Protein AF-A0A093NKN8-F1 (afdb_monomer)

Solvent-accessible surface area (backbone atoms only — not comparable to full-atom values): 14411 Å² total; per-residue (Å²): 131,85,68,87,82,54,56,75,69,56,45,50,52,53,50,53,52,50,50,51,64,68,41,67,66,51,56,58,54,50,50,51,55,50,50,52,50,52,51,50,52,52,52,50,50,52,51,53,53,52,39,43,71,78,39,47,68,59,41,55,51,49,53,53,50,49,68,58,47,52,62,51,56,54,36,62,77,69,66,38,59,72,58,50,54,54,50,49,51,53,50,52,52,51,48,52,50,49,53,58,63,70,45,80,82,72,57,59,62,44,28,38,51,46,42,52,52,55,51,50,51,50,52,51,53,50,51,52,48,51,54,51,50,50,50,52,50,49,57,69,74,44,52,63,60,59,51,69,71,52,75,84,64,81,82,76,84,76,71,80,75,75,96,78,78,89,85,81,82,89,71,90,78,90,79,91,75,80,87,82,78,97,70,93,53,93,54,36,13,77,57,67,76,43,74,62,83,80,94,63,93,50,51,51,71,60,42,54,54,10,40,30,64,73,63,76,40,55,45,41,95,83,80,61,45,77,52,60,62,70,82,77,45,79,69,97,114

Sequence (237 aa):
VDLSHLSPEERWRVEHARMHAKHRGHEAMHAEMVLILIATLVVAQLLLVQWKQRHPRSYNMVTLFQMWVVPLYFTIKLYWWRFLVIWVLFSAVTAFVTFRATRKPLVQTTPRLVYKWFLLIYKISYATGIVGYMAVMFTLFGLNLLFSRADAGVGRVPSPLSPLSLCSALAQFYSASGMPTKHLSDSVCAVCGLPLNVLLPRFHEFCIRGWCIVGKKQTCPYCKEKVDLKRMFSNPY

InterPro domains:
  IPR040176 RING finger protein RNF121/RNF175 [PTHR13407] (2-150)

pLDDT: mean 71.97, std 19.27, range [27.8, 97.44]

Foldseek 3Di:
DPLVPDDPVVSVVVVVVVVCVVCVVVVVVVVVVVVVVVVVVVVVVVVLVVCCVPPVPVSVVVVVVCVLVPVVVVCVVVVVVVVVVVSVVLVVVLVVLVVLLPDPPRDLCSLLSNLVSVVVVVVVVVVVVVVVVVVVVCVVVCVVVVVVVVVPDDDDDDDPDDPPPPPPDPDDDDDDDDDDDDDDDQQAAPSHRHGDDDDAGRHDLSSLNSVCVSVVACADPPPRDHHDSCVRDPDPD

Organism: Pygoscelis adeliae (NCBI:txid9238)

Secondary structure (DSSP, 8-state):
--GGGS-HHHHHHHHHHHHHHHHTTHHHHHHHHHHHHHHHHHHHHHHHHHHHHH-HHHHHHHHHHHHHHHHHHHHHHTT-HHHHHHHHHHHHHHHHHHHHHHSSSPPTTHHHHHHHHHHHHHHHHHHHHHHHHHHHHHHHTTHHHHHHTS-SS---------S--------S-------------TTB-TTT-PBP-SS-SS--HHHHHHHHHHHSS-B-TTT--B--HHHH-----

Radius of gyration: 30.95 Å; Cα contacts (8 Å, |Δi|>4): 95; chains: 1; bounding box: 66×41×92 Å

Structure (mmCIF, N/CA/C/O backbone):
data_AF-A0A093NKN8-F1
#
_entry.id   AF-A0A093NKN8-F1
#
loop_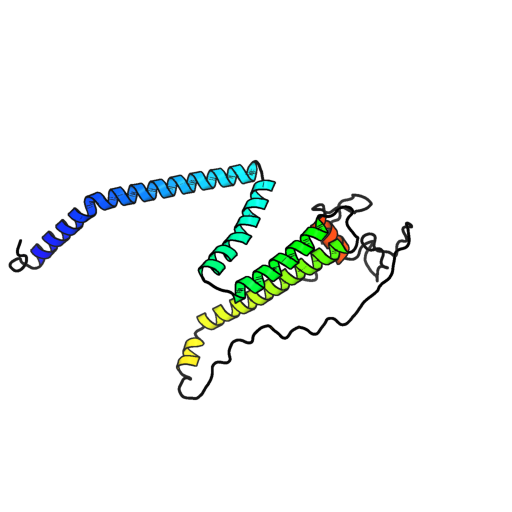
_atom_site.group_PDB
_atom_site.id
_atom_site.type_symbol
_atom_site.label_atom_id
_atom_site.label_alt_id
_atom_site.label_comp_id
_atom_site.label_asym_id
_atom_site.label_entity_id
_atom_site.label_seq_id
_atom_site.pdbx_PDB_ins_code
_atom_site.Cartn_x
_atom_site.Cartn_y
_atom_site.Cartn_z
_atom_site.occupancy
_atom_site.B_iso_or_equiv
_atom_site.auth_seq_id
_atom_site.auth_comp_id
_atom_site.auth_asym_id
_atom_site.auth_atom_id
_atom_site.pdbx_PDB_model_num
ATOM 1 N N . VAL A 1 1 ? 28.369 -2.244 -53.440 1.00 59.09 1 VAL A N 1
ATOM 2 C CA . VAL A 1 1 ? 29.572 -1.397 -53.585 1.00 59.09 1 VAL A CA 1
ATOM 3 C C . VAL A 1 1 ? 30.660 -2.055 -52.769 1.00 59.09 1 VAL A C 1
ATOM 5 O O . VAL A 1 1 ? 30.458 -2.215 -51.569 1.00 59.09 1 VAL A O 1
ATOM 8 N N . ASP A 1 2 ? 31.719 -2.522 -53.423 1.00 63.28 2 ASP A N 1
ATOM 9 C CA . ASP A 1 2 ? 32.864 -3.145 -52.759 1.00 63.28 2 ASP A CA 1
ATOM 10 C C . ASP A 1 2 ? 33.657 -2.064 -52.009 1.00 63.28 2 ASP A C 1
ATOM 12 O O . ASP A 1 2 ? 34.194 -1.141 -52.617 1.00 63.28 2 ASP A O 1
ATOM 16 N N . LEU A 1 3 ? 33.662 -2.121 -50.674 1.00 64.06 3 LEU A N 1
ATOM 17 C CA . LEU A 1 3 ? 34.276 -1.098 -49.809 1.00 64.06 3 LEU A CA 1
ATOM 18 C C . LEU A 1 3 ? 35.784 -1.332 -49.601 1.00 64.06 3 LEU A C 1
ATOM 20 O O . LEU A 1 3 ? 36.444 -0.543 -48.932 1.00 64.06 3 LEU A O 1
ATOM 24 N N . SER A 1 4 ? 36.334 -2.409 -50.162 1.00 69.50 4 SER A N 1
ATOM 25 C CA . SER A 1 4 ? 37.693 -2.920 -49.936 1.00 69.50 4 SER A CA 1
ATOM 26 C C . SER A 1 4 ? 38.814 -2.123 -50.617 1.00 69.50 4 SER A C 1
ATOM 28 O O . SER A 1 4 ? 39.966 -2.270 -50.211 1.00 69.50 4 SER A O 1
ATOM 30 N N . HIS A 1 5 ? 38.495 -1.241 -51.571 1.00 69.88 5 HIS A N 1
ATOM 31 C CA . HIS A 1 5 ? 39.461 -0.407 -52.307 1.00 69.88 5 HIS A CA 1
ATOM 32 C C . HIS A 1 5 ? 39.513 1.066 -51.863 1.00 69.88 5 HIS A C 1
ATOM 34 O O . HIS A 1 5 ? 40.364 1.814 -52.332 1.00 69.88 5 HIS A O 1
ATOM 40 N N . LEU A 1 6 ? 38.628 1.493 -50.957 1.00 73.38 6 LEU A N 1
ATOM 41 C CA . LEU A 1 6 ? 38.565 2.882 -50.483 1.00 73.38 6 LEU A CA 1
ATOM 42 C C . LEU A 1 6 ? 39.609 3.152 -49.395 1.00 73.38 6 LEU A C 1
ATOM 44 O O . LEU A 1 6 ? 39.905 2.253 -48.593 1.00 73.38 6 LEU A O 1
ATOM 48 N N . SER A 1 7 ? 40.112 4.388 -49.325 1.00 79.12 7 SER A N 1
ATOM 49 C CA . SER A 1 7 ? 40.959 4.829 -48.211 1.00 79.12 7 SER A CA 1
ATOM 50 C C . SER A 1 7 ? 40.181 4.760 -46.879 1.00 79.12 7 SER A C 1
ATOM 52 O O . SER A 1 7 ? 38.945 4.833 -46.881 1.00 79.12 7 SER A O 1
ATOM 54 N N . PRO A 1 8 ? 40.851 4.598 -45.721 1.00 80.00 8 PRO A N 1
ATOM 55 C CA . PRO A 1 8 ? 40.177 4.447 -44.425 1.00 80.00 8 PRO A CA 1
ATOM 56 C C . PRO A 1 8 ? 39.191 5.585 -44.107 1.00 80.00 8 PRO A C 1
ATOM 58 O O . PRO A 1 8 ? 38.107 5.347 -43.575 1.00 80.00 8 PRO A O 1
ATOM 61 N N . GLU A 1 9 ? 39.533 6.813 -44.498 1.00 79.50 9 GLU A N 1
ATOM 62 C CA . GLU A 1 9 ? 38.714 8.011 -44.285 1.00 79.50 9 GLU A CA 1
ATOM 63 C C . GLU A 1 9 ? 37.461 8.050 -45.171 1.00 79.50 9 GLU A C 1
ATOM 65 O O . GLU A 1 9 ? 36.408 8.546 -44.762 1.00 79.50 9 GLU A O 1
ATOM 70 N N . GLU A 1 10 ? 37.551 7.535 -46.397 1.00 80.00 10 GLU A N 1
ATOM 71 C CA . GLU A 1 10 ? 36.415 7.454 -47.317 1.00 80.00 10 GLU A CA 1
ATOM 72 C C . GLU A 1 10 ? 35.448 6.346 -46.909 1.00 80.00 10 GLU A C 1
ATOM 74 O O . GLU A 1 10 ? 34.235 6.560 -46.946 1.00 80.00 10 GLU A O 1
ATOM 79 N N . ARG A 1 11 ? 35.961 5.199 -46.438 1.00 79.94 11 ARG A N 1
ATOM 80 C CA . ARG A 1 11 ? 35.116 4.151 -45.840 1.00 79.94 11 ARG A CA 1
ATOM 81 C C . ARG A 1 11 ? 34.337 4.696 -44.656 1.00 79.94 11 ARG A C 1
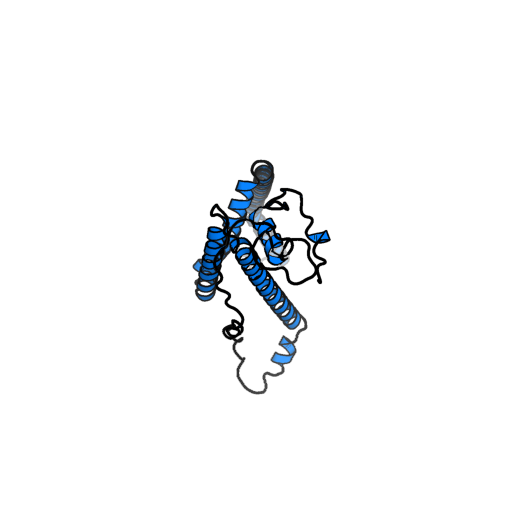ATOM 83 O O . ARG A 1 11 ? 33.120 4.549 -44.628 1.00 79.94 11 ARG A O 1
ATOM 90 N N . TRP A 1 12 ? 35.015 5.386 -43.736 1.00 79.44 12 TRP A N 1
ATOM 91 C CA . TRP A 1 12 ? 34.371 5.966 -42.560 1.00 79.44 12 TRP A CA 1
ATOM 92 C C . TRP A 1 12 ? 33.296 6.992 -42.940 1.00 79.44 12 TRP A C 1
ATOM 94 O O . TRP A 1 12 ? 32.193 6.951 -42.398 1.00 79.44 12 TRP A O 1
ATOM 104 N N . ARG A 1 13 ? 33.553 7.859 -43.930 1.00 84.69 13 ARG A N 1
ATOM 105 C CA . ARG A 1 13 ? 32.548 8.811 -44.439 1.00 84.69 13 ARG A CA 1
ATOM 106 C C . ARG A 1 13 ? 31.330 8.118 -45.046 1.00 84.69 13 ARG A C 1
ATOM 108 O O . ARG A 1 13 ? 30.202 8.508 -44.745 1.00 84.69 13 ARG A O 1
ATOM 115 N N . VAL A 1 14 ? 31.540 7.095 -45.873 1.00 84.56 14 VAL A N 1
ATOM 116 C CA . VAL A 1 14 ? 30.450 6.325 -46.493 1.00 84.56 14 VAL A CA 1
ATOM 117 C C . VAL A 1 14 ? 29.647 5.572 -45.432 1.00 84.56 14 VAL A C 1
ATOM 119 O O . VAL A 1 14 ? 28.418 5.547 -45.488 1.00 84.56 14 VAL A O 1
ATOM 122 N N . GLU A 1 15 ? 30.313 4.997 -44.437 1.00 82.50 15 GLU A N 1
ATOM 123 C CA . GLU A 1 15 ? 29.685 4.231 -43.362 1.00 82.50 15 GLU A CA 1
ATOM 124 C C . GLU A 1 15 ? 28.915 5.131 -42.385 1.00 82.50 15 GLU A C 1
ATOM 126 O O . GLU A 1 15 ? 27.768 4.832 -42.048 1.00 82.50 15 GLU A O 1
ATOM 131 N N . HIS A 1 16 ? 29.470 6.295 -42.038 1.00 82.12 16 HIS A N 1
ATOM 132 C CA . HIS A 1 16 ? 28.799 7.330 -41.252 1.00 82.12 16 HIS A CA 1
ATOM 133 C C . HIS A 1 16 ? 27.577 7.895 -41.994 1.00 82.12 16 HIS A C 1
ATOM 135 O O . HIS A 1 16 ? 26.490 7.983 -41.423 1.00 82.12 16 HIS A O 1
ATOM 141 N N . ALA A 1 17 ? 27.697 8.191 -43.293 1.00 82.81 17 ALA A N 1
ATOM 142 C CA . ALA A 1 17 ? 26.562 8.616 -44.115 1.00 82.81 17 ALA A CA 1
ATOM 143 C C . ALA A 1 17 ? 25.475 7.530 -44.210 1.00 82.81 17 ALA A C 1
ATOM 145 O O . ALA A 1 17 ? 24.281 7.838 -44.175 1.00 82.81 17 ALA A O 1
ATOM 146 N N . ARG A 1 18 ? 25.866 6.251 -44.279 1.00 81.31 18 ARG A N 1
ATOM 147 C CA . ARG A 1 18 ? 24.937 5.110 -44.310 1.00 81.31 18 ARG A CA 1
ATOM 148 C C . ARG A 1 18 ? 24.249 4.880 -42.960 1.00 81.31 18 ARG A C 1
ATOM 150 O O . ARG A 1 18 ? 23.070 4.530 -42.952 1.00 81.31 18 ARG A O 1
ATOM 157 N N . MET A 1 19 ? 24.944 5.109 -41.845 1.00 73.56 19 MET A N 1
ATOM 158 C CA . MET A 1 19 ? 24.365 5.154 -40.495 1.00 73.56 19 MET A CA 1
ATOM 159 C C . MET A 1 19 ? 23.318 6.269 -40.385 1.00 73.56 19 MET A C 1
ATOM 161 O O . MET A 1 19 ? 22.165 5.987 -40.064 1.00 73.56 19 MET A O 1
ATOM 165 N N . HIS A 1 20 ? 23.659 7.507 -40.758 1.00 76.81 20 HIS A N 1
ATOM 166 C CA . HIS A 1 20 ? 22.710 8.633 -40.744 1.00 76.81 20 HIS A CA 1
ATOM 167 C C . HIS A 1 20 ? 21.508 8.403 -41.664 1.00 76.81 20 HIS A C 1
ATOM 169 O O . HIS A 1 20 ? 20.372 8.695 -41.296 1.00 76.81 20 HIS A O 1
ATOM 175 N N . ALA A 1 21 ? 21.718 7.802 -42.837 1.00 76.50 21 ALA A N 1
ATOM 176 C CA . ALA A 1 21 ? 20.627 7.436 -43.738 1.00 76.50 21 ALA A CA 1
ATOM 177 C C . ALA A 1 21 ? 19.686 6.373 -43.141 1.00 76.50 21 ALA A C 1
ATOM 179 O O . ALA A 1 21 ? 18.479 6.465 -43.354 1.00 76.50 21 ALA A O 1
ATOM 180 N N . LYS A 1 22 ? 20.206 5.403 -42.370 1.00 73.00 22 LYS A N 1
ATOM 181 C CA . LYS A 1 22 ? 19.383 4.419 -41.642 1.00 73.00 22 LYS A CA 1
ATOM 182 C C . LYS A 1 22 ? 18.605 5.042 -40.477 1.00 73.00 22 LYS A C 1
ATOM 184 O O . LYS A 1 22 ? 17.499 4.592 -40.195 1.00 73.00 22 LYS A O 1
ATOM 189 N N . HIS A 1 23 ? 19.148 6.070 -39.823 1.00 67.19 23 HIS A N 1
ATOM 190 C CA . HIS A 1 23 ? 18.526 6.702 -38.653 1.00 67.19 23 HIS A CA 1
ATOM 191 C C . HIS A 1 23 ? 17.594 7.885 -38.974 1.00 67.19 23 HIS A C 1
ATOM 193 O O . HIS A 1 23 ? 16.748 8.210 -38.143 1.00 67.19 23 HIS A O 1
ATOM 199 N N . ARG A 1 24 ? 17.647 8.464 -40.187 1.00 69.12 24 ARG A N 1
ATOM 200 C CA . ARG A 1 24 ? 16.850 9.651 -40.578 1.00 69.12 24 ARG A CA 1
ATOM 201 C C . ARG A 1 24 ? 15.329 9.544 -40.371 1.00 69.12 24 ARG A C 1
ATOM 203 O O . ARG A 1 24 ? 14.697 10.562 -40.127 1.00 69.12 24 ARG A O 1
ATOM 210 N N . GLY A 1 25 ? 14.735 8.353 -40.473 1.00 67.38 25 GLY A N 1
ATOM 211 C CA . GLY A 1 25 ? 13.302 8.134 -40.192 1.00 67.38 25 GLY A CA 1
ATOM 212 C C . GLY A 1 25 ? 13.012 7.569 -38.797 1.00 67.38 25 GLY A C 1
ATOM 213 O O . GLY A 1 25 ? 11.888 7.650 -38.309 1.00 67.38 25 GLY A O 1
ATOM 214 N N . HIS A 1 26 ? 14.026 7.006 -38.140 1.00 72.94 26 HIS A N 1
ATOM 215 C CA . HIS A 1 26 ? 13.894 6.354 -36.839 1.00 72.94 26 HIS A CA 1
ATOM 216 C C . HIS A 1 26 ? 13.823 7.378 -35.696 1.00 72.94 26 HIS A C 1
ATOM 218 O O . HIS A 1 26 ? 13.085 7.175 -34.736 1.00 72.94 26 HIS A O 1
ATOM 224 N N . GLU A 1 27 ? 14.531 8.508 -35.821 1.00 72.19 27 GLU A N 1
ATOM 225 C CA . GLU A 1 27 ? 14.485 9.600 -34.837 1.00 72.19 27 GLU A CA 1
ATOM 226 C C . GLU A 1 27 ? 13.110 10.276 -34.769 1.00 72.19 27 GLU A C 1
ATOM 228 O O . GLU A 1 27 ? 12.618 10.542 -33.675 1.00 72.19 27 GLU A O 1
ATOM 233 N N . ALA A 1 28 ? 12.450 10.475 -35.916 1.00 78.19 28 ALA A N 1
ATO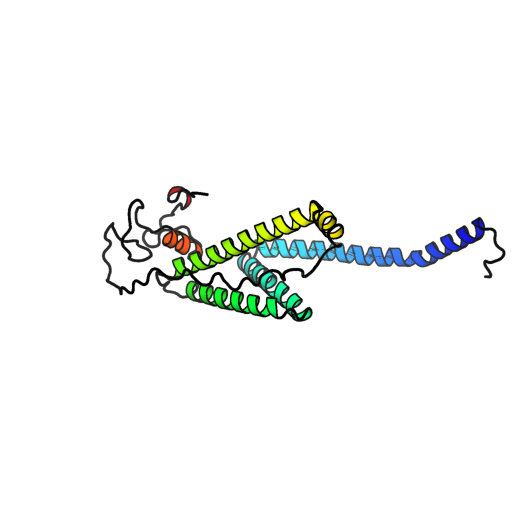M 234 C CA . ALA A 1 28 ? 11.085 10.999 -35.962 1.00 78.19 28 ALA A CA 1
ATOM 235 C C . ALA A 1 28 ? 10.093 10.045 -35.271 1.00 78.19 28 ALA A C 1
ATOM 237 O O . ALA A 1 28 ? 9.291 10.475 -34.446 1.00 78.19 28 ALA A O 1
ATOM 238 N N . MET A 1 29 ? 10.219 8.735 -35.514 1.00 79.31 29 MET A N 1
ATOM 239 C CA . MET A 1 29 ? 9.374 7.718 -34.878 1.00 79.31 29 MET A CA 1
ATOM 240 C C . MET A 1 29 ? 9.609 7.634 -33.358 1.00 79.31 29 MET A C 1
ATOM 242 O O . MET A 1 29 ? 8.663 7.493 -32.584 1.00 79.31 29 MET A O 1
ATOM 246 N N . HIS A 1 30 ? 10.858 7.763 -32.902 1.00 82.19 30 HIS A N 1
ATOM 247 C CA . HIS A 1 30 ? 11.164 7.848 -31.472 1.00 82.19 30 HIS A CA 1
ATOM 248 C C . HIS A 1 30 ? 10.619 9.123 -30.828 1.00 82.19 30 HIS A C 1
ATOM 250 O O . HIS A 1 30 ? 10.075 9.053 -29.725 1.00 82.19 30 HIS A O 1
ATOM 256 N N . ALA A 1 31 ? 10.732 10.268 -31.502 1.00 87.12 31 ALA A N 1
ATOM 257 C CA . ALA A 1 31 ? 10.201 11.532 -31.007 1.00 87.12 31 ALA A CA 1
ATOM 258 C C . ALA A 1 31 ? 8.676 11.468 -30.828 1.00 87.12 31 ALA A C 1
ATOM 260 O O . ALA A 1 31 ? 8.167 11.890 -29.790 1.00 87.12 31 ALA A O 1
ATOM 261 N N . GLU A 1 32 ? 7.952 10.867 -31.774 1.00 88.44 32 GLU A N 1
ATOM 262 C CA . GLU A 1 32 ? 6.503 10.662 -31.669 1.00 88.44 32 GLU A CA 1
ATOM 263 C C . GLU A 1 32 ? 6.123 9.760 -30.485 1.00 88.44 32 GLU A C 1
ATOM 265 O O . GLU A 1 32 ? 5.257 10.128 -29.686 1.00 88.44 32 GLU A O 1
ATOM 270 N N . MET A 1 33 ? 6.802 8.619 -30.303 1.00 88.50 33 MET A N 1
ATOM 271 C CA . MET A 1 33 ? 6.556 7.736 -29.151 1.00 88.50 33 MET A CA 1
ATOM 272 C C . MET A 1 33 ? 6.804 8.448 -27.817 1.00 88.50 33 MET A C 1
ATOM 274 O O . MET A 1 33 ? 6.016 8.302 -26.879 1.00 88.50 33 MET A O 1
ATOM 278 N N . VAL A 1 34 ? 7.880 9.234 -27.726 1.00 91.75 34 VAL A N 1
ATOM 279 C CA . VAL A 1 34 ? 8.224 9.991 -26.514 1.00 91.75 34 VAL A CA 1
ATOM 280 C C . VAL A 1 34 ? 7.203 11.094 -26.248 1.00 91.75 34 VAL A C 1
ATOM 282 O O . VAL A 1 34 ? 6.780 11.258 -25.105 1.00 91.75 34 VAL A O 1
ATOM 285 N N . LEU A 1 35 ? 6.749 11.818 -27.273 1.00 93.00 35 LEU A N 1
ATOM 286 C CA . LEU A 1 35 ? 5.723 12.852 -27.122 1.00 93.00 35 LEU A CA 1
ATOM 287 C C . LEU A 1 35 ? 4.392 12.266 -26.643 1.00 93.00 35 LEU A C 1
ATOM 289 O O . LEU A 1 35 ? 3.782 12.816 -25.725 1.00 93.00 35 LEU A O 1
ATOM 293 N N . ILE A 1 36 ? 3.972 11.125 -27.196 1.00 94.88 36 ILE A N 1
ATOM 294 C CA . ILE A 1 36 ? 2.767 10.416 -26.743 1.00 94.88 36 ILE A CA 1
ATOM 295 C C . ILE A 1 3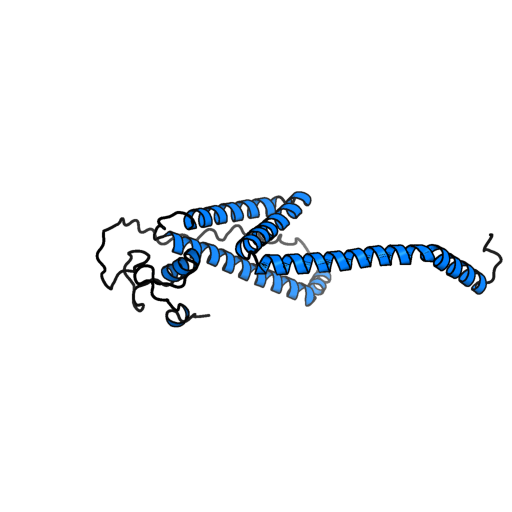6 ? 2.944 9.936 -25.297 1.00 94.88 36 ILE A C 1
ATOM 297 O O . ILE A 1 36 ? 2.036 10.094 -24.478 1.00 94.88 36 ILE A O 1
ATOM 301 N N . LEU A 1 37 ? 4.113 9.399 -24.942 1.00 94.38 37 LEU A N 1
ATOM 302 C CA . LEU A 1 37 ? 4.408 8.992 -23.569 1.00 94.38 37 LEU A CA 1
ATOM 303 C C . LEU A 1 37 ? 4.330 10.184 -22.603 1.00 94.38 37 LEU A C 1
ATOM 305 O O . LEU A 1 37 ? 3.663 10.098 -21.576 1.00 94.38 37 LEU A O 1
ATOM 309 N N . ILE A 1 38 ? 4.950 11.318 -22.933 1.00 96.19 38 ILE A N 1
ATOM 310 C CA . ILE A 1 38 ? 4.911 12.522 -22.092 1.00 96.19 38 ILE A CA 1
ATOM 311 C C . ILE A 1 38 ? 3.473 13.026 -21.955 1.00 96.19 38 ILE A C 1
ATOM 313 O O . ILE A 1 38 ? 3.011 13.266 -20.839 1.00 96.19 38 ILE A O 1
ATOM 317 N N . ALA A 1 39 ? 2.741 13.141 -23.065 1.00 96.75 39 ALA A N 1
ATOM 318 C CA . ALA A 1 39 ? 1.356 13.596 -23.054 1.00 96.75 39 ALA A CA 1
ATOM 319 C C . ALA A 1 39 ? 0.464 12.676 -22.203 1.00 96.75 39 ALA A C 1
ATOM 321 O O . ALA A 1 39 ? -0.298 13.157 -21.364 1.00 96.75 39 ALA A O 1
ATOM 322 N N . THR A 1 40 ? 0.591 11.354 -22.357 1.00 96.56 40 THR A N 1
ATOM 323 C CA . THR A 1 40 ? -0.186 10.379 -21.572 1.00 96.56 40 THR A CA 1
ATOM 324 C C . THR A 1 40 ? 0.173 10.416 -20.087 1.00 96.56 40 THR A C 1
ATOM 326 O O . THR A 1 40 ? -0.736 10.378 -19.258 1.00 96.56 40 THR A O 1
ATOM 329 N N . LEU A 1 41 ? 1.452 10.570 -19.727 1.00 96.12 41 LEU A N 1
ATOM 330 C CA . LEU A 1 41 ? 1.884 10.736 -18.335 1.00 96.12 41 LEU A CA 1
ATOM 331 C C . LEU A 1 41 ? 1.327 12.022 -17.709 1.00 96.12 41 LEU A C 1
ATOM 333 O O . LEU A 1 41 ? 0.828 11.984 -16.583 1.00 96.12 41 LEU A O 1
ATOM 337 N N . VAL A 1 42 ? 1.354 13.143 -18.436 1.00 97.38 42 VAL A N 1
ATOM 338 C CA . VAL A 1 42 ? 0.786 14.419 -17.969 1.00 97.38 42 VAL A CA 1
ATOM 339 C C . VAL A 1 42 ? -0.722 14.291 -17.759 1.00 97.38 42 VAL A C 1
ATOM 341 O O . VAL A 1 42 ? -1.223 14.637 -16.687 1.00 97.38 42 VAL A O 1
ATOM 344 N N . VAL A 1 43 ? -1.449 13.745 -18.736 1.00 97.44 43 VAL A N 1
ATOM 345 C CA . VAL A 1 43 ? -2.901 13.540 -18.630 1.00 97.44 43 VAL A CA 1
ATOM 346 C C . VAL A 1 43 ? -3.235 12.605 -17.468 1.00 97.44 43 VAL A C 1
ATOM 348 O O . VAL A 1 43 ? -4.097 12.933 -16.652 1.00 97.44 43 VAL A O 1
ATOM 351 N N . ALA A 1 44 ? -2.528 11.481 -17.333 1.00 95.44 44 ALA A N 1
ATOM 352 C CA . ALA A 1 44 ? -2.719 10.550 -16.225 1.00 95.44 44 ALA A CA 1
ATOM 353 C C . ALA A 1 44 ? -2.498 11.235 -14.868 1.00 95.44 44 ALA A C 1
ATOM 355 O O . ALA A 1 44 ? -3.309 11.070 -13.955 1.00 95.44 44 ALA A O 1
ATOM 356 N N . GLN A 1 45 ? -1.454 12.058 -14.742 1.00 95.12 45 GLN A N 1
ATOM 357 C CA . GLN A 1 45 ? -1.163 12.782 -13.508 1.00 95.12 45 GLN A CA 1
ATOM 358 C C . GLN A 1 45 ? -2.259 13.800 -13.166 1.00 95.12 45 GLN A C 1
ATOM 360 O O . GLN A 1 45 ? -2.696 13.868 -12.013 1.00 95.12 45 GLN A O 1
ATOM 365 N N . LEU A 1 46 ? -2.752 14.553 -14.155 1.00 96.56 46 LEU A N 1
ATOM 366 C CA . LEU A 1 46 ? -3.866 15.486 -13.965 1.00 96.56 46 LEU A CA 1
ATOM 367 C C . LEU A 1 46 ? -5.134 14.752 -13.516 1.00 96.56 46 LEU A C 1
ATOM 369 O O . LEU A 1 46 ? -5.772 15.173 -12.550 1.00 96.56 46 LEU A O 1
ATOM 373 N N . LEU A 1 47 ? -5.465 13.626 -14.155 1.00 95.62 47 LEU A N 1
ATOM 374 C CA . LEU A 1 47 ? -6.609 12.794 -13.779 1.00 95.62 47 LEU A CA 1
ATOM 375 C C . LEU A 1 47 ? -6.477 12.253 -12.351 1.00 95.62 47 LEU A C 1
ATOM 377 O O . LEU A 1 47 ? -7.438 12.330 -11.586 1.00 95.62 47 LEU A O 1
ATOM 381 N N . LEU A 1 48 ? -5.299 11.760 -11.956 1.00 93.50 48 LEU A N 1
ATOM 382 C CA . LEU A 1 48 ? -5.051 11.265 -10.597 1.00 93.50 48 LEU A CA 1
ATOM 383 C C . LEU A 1 48 ? -5.213 12.368 -9.545 1.00 93.50 48 LEU A C 1
ATOM 385 O O . LEU A 1 48 ? -5.840 12.144 -8.505 1.00 93.50 48 LEU A O 1
ATOM 389 N N . VAL A 1 49 ? -4.686 13.567 -9.808 1.00 95.69 49 VAL A N 1
ATOM 390 C CA . VAL A 1 49 ? -4.811 14.712 -8.893 1.00 95.69 49 VAL A CA 1
ATOM 391 C C . VAL A 1 49 ? -6.269 15.159 -8.781 1.00 95.69 49 VAL A C 1
ATOM 393 O O . VAL A 1 49 ? -6.774 15.309 -7.665 1.00 95.69 49 VAL A O 1
ATOM 396 N N . GLN A 1 50 ? -6.966 15.304 -9.910 1.00 95.44 50 GLN A N 1
ATOM 397 C CA . GLN A 1 50 ? -8.389 15.655 -9.939 1.00 95.44 50 GLN A CA 1
ATOM 398 C C . GLN A 1 50 ? -9.242 14.607 -9.217 1.00 95.44 50 GLN A C 1
ATOM 400 O O . GLN A 1 50 ? -10.120 14.943 -8.419 1.00 95.44 50 GLN A O 1
ATOM 405 N N . TRP A 1 51 ? -8.946 13.324 -9.420 1.00 95.94 51 TRP A N 1
ATOM 406 C CA . TRP A 1 51 ? -9.647 12.234 -8.755 1.00 95.94 51 TRP A CA 1
ATOM 407 C C . TRP A 1 51 ? -9.437 12.248 -7.238 1.00 95.94 51 TRP A C 1
ATOM 409 O O . TRP A 1 51 ? -10.406 12.127 -6.481 1.00 95.94 51 TRP A O 1
ATOM 419 N N . LYS A 1 52 ? -8.201 12.472 -6.776 1.00 93.00 52 LYS A N 1
ATOM 420 C CA . LYS A 1 52 ? -7.890 12.614 -5.347 1.00 93.00 52 LYS A CA 1
ATOM 421 C C . LYS A 1 52 ? -8.642 13.786 -4.712 1.00 93.00 52 LYS A C 1
ATOM 423 O O . LYS A 1 52 ? -9.128 13.642 -3.590 1.00 93.00 52 LYS A O 1
ATOM 428 N N . GLN A 1 53 ? -8.746 14.919 -5.410 1.00 93.12 53 GLN A N 1
ATOM 429 C CA . GLN A 1 53 ? -9.458 16.102 -4.917 1.00 93.12 53 GLN A CA 1
ATOM 430 C C . GLN A 1 53 ? -10.977 15.886 -4.876 1.00 93.12 53 GLN A C 1
ATOM 432 O O . GLN A 1 53 ? -11.610 16.183 -3.863 1.00 93.12 53 GLN A O 1
ATOM 437 N N . ARG A 1 54 ? -11.567 15.329 -5.941 1.00 93.88 54 ARG A N 1
ATOM 438 C CA . ARG A 1 54 ? -13.027 15.183 -6.066 1.00 93.88 54 ARG A CA 1
ATOM 439 C C . ARG A 1 54 ? -13.588 13.999 -5.278 1.00 93.88 54 ARG A C 1
ATOM 441 O O . ARG A 1 54 ? -14.651 14.107 -4.669 1.00 93.88 54 ARG A O 1
ATOM 448 N N . HIS A 1 55 ? -12.879 12.869 -5.262 1.00 93.44 55 HIS A N 1
ATOM 449 C CA . HIS A 1 55 ? -13.339 11.630 -4.630 1.00 93.44 55 HIS A CA 1
ATOM 450 C C . HIS A 1 55 ? -12.242 10.947 -3.789 1.00 93.44 55 HIS A C 1
ATOM 452 O O . HIS A 1 55 ? -11.859 9.801 -4.070 1.00 93.44 55 HIS A O 1
ATOM 458 N N . PRO A 1 56 ? -11.803 11.570 -2.675 1.00 89.62 56 PRO A N 1
ATOM 459 C CA . PRO A 1 56 ? -10.688 11.077 -1.861 1.00 89.62 56 PRO A CA 1
ATOM 460 C C . PRO A 1 56 ? -10.922 9.676 -1.283 1.00 89.62 56 PRO A C 1
ATOM 462 O O . PRO A 1 56 ? -9.981 8.905 -1.114 1.00 89.62 56 PRO A O 1
ATOM 465 N N . ARG A 1 57 ? -12.178 9.305 -0.992 1.00 86.75 57 ARG A N 1
ATOM 466 C CA . ARG A 1 57 ? -12.508 7.957 -0.496 1.00 86.75 57 ARG A CA 1
ATOM 467 C C . ARG A 1 57 ? -12.212 6.882 -1.539 1.00 86.75 57 ARG A C 1
ATOM 469 O O . ARG A 1 57 ? -11.542 5.910 -1.213 1.00 86.75 57 ARG A O 1
ATOM 476 N N . SER A 1 58 ? -12.691 7.072 -2.770 1.00 91.75 58 SER A N 1
ATOM 477 C CA . SER A 1 58 ? -12.470 6.115 -3.859 1.00 91.75 58 SER A CA 1
ATOM 478 C C . SER A 1 58 ? -10.997 6.040 -4.249 1.00 91.75 58 SER A C 1
ATOM 480 O O . SER A 1 58 ? -10.468 4.940 -4.360 1.00 91.75 58 SER A O 1
ATOM 482 N N . TYR A 1 59 ? -10.314 7.189 -4.320 1.00 91.81 59 TYR A N 1
ATOM 483 C CA . TYR A 1 59 ? -8.880 7.254 -4.583 1.00 91.81 59 TYR A CA 1
ATOM 484 C C . TYR A 1 59 ? -8.092 6.437 -3.551 1.00 91.81 59 TYR A C 1
ATOM 486 O O . TYR A 1 59 ? -7.321 5.553 -3.917 1.00 91.81 59 TYR A O 1
ATOM 494 N N . ASN A 1 60 ? -8.332 6.659 -2.252 1.00 87.94 60 ASN A N 1
ATOM 495 C CA . ASN A 1 60 ? -7.638 5.928 -1.188 1.00 87.94 60 ASN A CA 1
ATOM 496 C C . ASN A 1 60 ? -7.949 4.422 -1.201 1.00 87.94 60 ASN A C 1
ATOM 498 O O . ASN A 1 60 ? -7.066 3.622 -0.911 1.00 87.94 60 ASN A O 1
ATOM 502 N N . MET A 1 61 ? -9.179 4.013 -1.534 1.00 88.31 61 MET A N 1
ATOM 503 C CA . MET A 1 61 ? -9.515 2.588 -1.640 1.00 88.31 61 MET A CA 1
ATOM 504 C C . MET A 1 61 ? -8.830 1.915 -2.829 1.00 88.31 61 MET A C 1
ATOM 506 O O . MET A 1 61 ? -8.246 0.848 -2.653 1.00 88.31 61 MET A O 1
ATOM 510 N N . VAL A 1 62 ? -8.864 2.532 -4.014 1.00 93.00 62 VAL A N 1
ATOM 511 C CA . VAL A 1 62 ? -8.244 1.948 -5.212 1.00 93.00 62 VAL A CA 1
ATOM 512 C C . VAL A 1 62 ? -6.728 1.930 -5.085 1.00 93.00 62 VAL A C 1
ATOM 514 O O . VAL A 1 62 ? -6.120 0.912 -5.379 1.00 93.00 62 VAL A O 1
ATOM 517 N N . THR A 1 63 ? -6.108 3.004 -4.597 1.00 91.75 63 THR A N 1
ATOM 518 C CA . THR A 1 63 ? -4.650 3.028 -4.372 1.00 91.75 63 THR A CA 1
ATOM 519 C C . THR A 1 63 ? -4.204 1.978 -3.360 1.00 91.75 63 THR A C 1
ATOM 521 O O . THR A 1 63 ? -3.227 1.277 -3.610 1.00 91.75 63 THR A O 1
ATOM 524 N N . LEU A 1 64 ? -4.944 1.799 -2.261 1.00 89.19 64 LEU A N 1
ATOM 525 C CA . LEU A 1 64 ? -4.655 0.751 -1.281 1.00 89.19 64 LEU A CA 1
ATOM 526 C C . LEU A 1 64 ? -4.834 -0.652 -1.877 1.00 89.19 64 LEU A C 1
ATOM 528 O O . LEU A 1 64 ? -3.997 -1.524 -1.650 1.00 89.19 64 LEU A O 1
ATOM 532 N N . PHE A 1 65 ? -5.881 -0.864 -2.677 1.00 92.25 65 PHE A N 1
ATOM 533 C CA . PHE A 1 65 ? -6.096 -2.126 -3.385 1.00 92.25 65 PHE A CA 1
ATOM 534 C C . PHE A 1 65 ? -4.986 -2.402 -4.407 1.00 92.25 65 PHE A C 1
ATOM 536 O O . PHE A 1 65 ? -4.429 -3.495 -4.430 1.00 92.25 65 PHE A O 1
ATOM 543 N N . GLN A 1 66 ? -4.593 -1.396 -5.190 1.00 91.50 66 GLN A N 1
ATOM 544 C CA . GLN A 1 66 ? -3.510 -1.490 -6.166 1.00 91.50 66 GLN A CA 1
ATOM 545 C C . GLN A 1 66 ? -2.186 -1.861 -5.489 1.00 91.50 66 GLN A C 1
ATOM 547 O O . GLN A 1 66 ? -1.507 -2.784 -5.936 1.00 91.50 66 GLN A O 1
ATOM 552 N N . MET A 1 67 ? -1.840 -1.192 -4.383 1.00 91.00 67 MET A N 1
ATOM 553 C CA . MET A 1 67 ? -0.639 -1.509 -3.600 1.00 91.00 67 MET A CA 1
ATOM 554 C C . MET A 1 67 ? -0.651 -2.946 -3.056 1.00 91.00 67 MET A C 1
ATOM 556 O O . MET A 1 67 ? 0.413 -3.537 -2.897 1.00 91.00 67 MET A O 1
ATOM 560 N N . TRP A 1 68 ? -1.827 -3.524 -2.796 1.00 92.00 68 TRP A N 1
ATOM 561 C CA . TRP A 1 68 ? -1.973 -4.910 -2.344 1.00 92.00 68 TRP A CA 1
ATOM 562 C C . TRP A 1 68 ? -1.918 -5.935 -3.496 1.00 92.00 68 TRP A C 1
ATOM 564 O O . TRP A 1 68 ? -1.335 -7.006 -3.338 1.00 92.00 68 TRP A O 1
ATOM 574 N N . VAL A 1 69 ? -2.467 -5.620 -4.675 1.00 92.12 69 VAL A N 1
ATOM 575 C CA . VAL A 1 69 ? -2.492 -6.538 -5.834 1.00 92.12 69 VAL A CA 1
ATOM 576 C C . VAL A 1 69 ? -1.142 -6.626 -6.550 1.00 92.12 69 VAL A C 1
ATOM 578 O O . VAL A 1 69 ? -0.768 -7.700 -7.021 1.00 92.12 69 VAL A O 1
ATOM 581 N N . VAL A 1 70 ? -0.390 -5.526 -6.638 1.00 91.56 70 VAL A N 1
ATOM 582 C CA 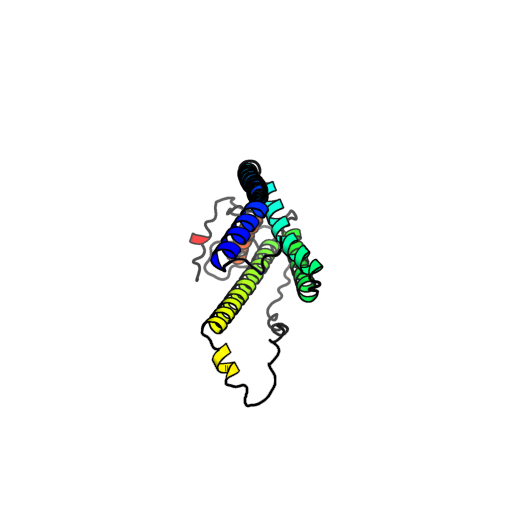. VAL A 1 70 ? 0.876 -5.490 -7.394 1.00 91.56 70 VAL A CA 1
ATOM 583 C C . VAL A 1 70 ? 1.893 -6.542 -6.907 1.00 91.56 70 VAL A C 1
ATOM 585 O O . VAL A 1 70 ? 2.372 -7.313 -7.743 1.00 91.56 70 VAL A O 1
ATOM 588 N N . PRO A 1 71 ? 2.193 -6.670 -5.596 1.00 87.75 71 PRO A N 1
ATOM 589 C CA . PRO A 1 71 ? 3.093 -7.714 -5.098 1.00 87.75 71 PRO A CA 1
ATOM 590 C C . PRO A 1 71 ? 2.601 -9.135 -5.409 1.00 87.75 71 PRO A C 1
ATOM 592 O O . PRO A 1 71 ? 3.401 -10.011 -5.742 1.00 87.75 71 PRO A O 1
ATOM 595 N N . LEU A 1 72 ? 1.286 -9.369 -5.358 1.00 89.94 72 LEU A N 1
ATOM 596 C CA . LEU A 1 72 ? 0.687 -10.661 -5.702 1.00 89.94 72 LEU A CA 1
ATOM 597 C C . LEU A 1 72 ? 0.896 -11.014 -7.172 1.00 89.94 72 LEU A C 1
ATOM 599 O O . LEU A 1 72 ? 1.320 -12.125 -7.482 1.00 89.94 72 LEU A O 1
ATOM 603 N N . TYR A 1 73 ? 0.647 -10.064 -8.073 1.00 92.06 73 TYR A N 1
ATOM 604 C CA . TYR A 1 73 ? 0.820 -10.282 -9.506 1.00 92.06 73 TYR A CA 1
ATOM 605 C C . TYR A 1 73 ? 2.255 -10.713 -9.842 1.00 92.06 73 TYR A C 1
ATOM 607 O O . TYR A 1 73 ? 2.458 -11.736 -10.500 1.00 92.06 73 TYR A O 1
ATOM 615 N N . PHE A 1 74 ? 3.253 -9.980 -9.336 1.00 90.00 74 PHE A N 1
ATOM 616 C CA . PHE A 1 74 ? 4.659 -10.307 -9.580 1.00 90.00 74 PHE A CA 1
ATOM 617 C C . PHE A 1 74 ? 5.069 -11.644 -8.959 1.00 90.00 74 PHE A C 1
ATOM 619 O O . PHE A 1 74 ? 5.755 -12.434 -9.601 1.00 90.00 74 PHE A O 1
ATOM 626 N N . THR A 1 75 ? 4.631 -11.937 -7.736 1.00 90.00 75 THR A N 1
ATOM 627 C CA . THR A 1 75 ? 5.037 -13.171 -7.038 1.00 90.00 75 THR A CA 1
ATOM 628 C C . THR A 1 75 ? 4.416 -14.431 -7.632 1.00 90.00 75 THR A C 1
ATOM 630 O O . THR A 1 75 ? 5.084 -15.464 -7.668 1.00 90.00 75 THR A O 1
ATOM 633 N N . ILE A 1 76 ? 3.198 -14.341 -8.178 1.00 91.00 76 ILE A N 1
ATOM 634 C CA . ILE A 1 76 ? 2.578 -15.418 -8.965 1.00 91.00 76 ILE A CA 1
ATOM 635 C C . ILE A 1 76 ? 3.345 -15.626 -10.275 1.00 91.00 76 ILE A C 1
ATOM 637 O O . ILE A 1 76 ? 3.693 -16.758 -10.601 1.00 91.00 76 ILE A O 1
ATOM 641 N N . LYS A 1 77 ? 3.658 -14.547 -11.009 1.00 90.81 77 LYS A N 1
ATOM 642 C CA . LYS A 1 77 ? 4.409 -14.633 -12.276 1.00 90.81 77 LYS A CA 1
ATOM 643 C C . LYS A 1 77 ? 5.818 -15.206 -12.100 1.00 90.81 77 LYS A C 1
ATOM 645 O O . LYS A 1 77 ? 6.289 -15.913 -12.983 1.00 90.81 77 LYS A O 1
ATOM 650 N N . LEU A 1 78 ? 6.467 -14.919 -10.973 1.00 91.25 78 LEU A N 1
ATOM 651 C CA . LEU A 1 78 ? 7.806 -15.411 -10.633 1.00 91.25 78 LEU A CA 1
ATOM 652 C C . LEU A 1 78 ? 7.793 -16.769 -9.899 1.00 91.25 78 LEU A C 1
ATOM 654 O O . LEU A 1 78 ? 8.857 -17.262 -9.533 1.00 91.25 78 LEU A O 1
ATOM 658 N N . TYR A 1 79 ? 6.620 -17.379 -9.672 1.00 88.75 79 TYR A N 1
ATOM 659 C CA . TYR A 1 79 ? 6.441 -18.642 -8.932 1.00 88.75 79 TYR A CA 1
ATOM 660 C C . TYR A 1 79 ? 7.073 -18.653 -7.526 1.00 88.75 79 TYR A C 1
ATOM 662 O O . TYR A 1 79 ? 7.574 -19.671 -7.039 1.00 88.75 79 TYR A O 1
ATOM 670 N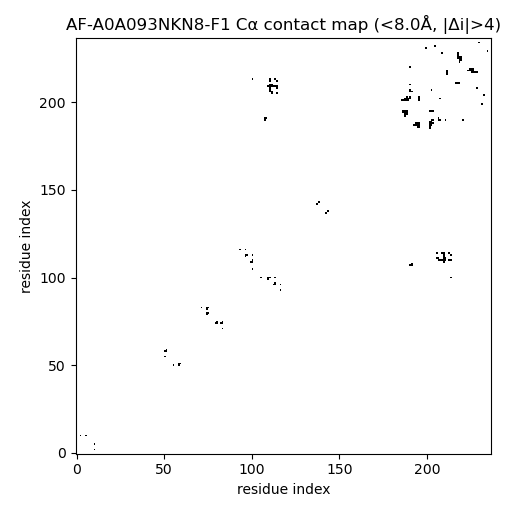 N . TRP A 1 80 ? 7.042 -17.519 -6.826 1.00 90.38 80 TRP A N 1
ATOM 671 C CA . TRP A 1 80 ? 7.612 -17.381 -5.482 1.00 90.38 80 TRP A CA 1
ATOM 672 C C . TRP A 1 80 ? 6.638 -17.851 -4.394 1.00 90.38 80 TRP A C 1
ATOM 674 O O . TRP A 1 80 ? 6.101 -17.064 -3.610 1.00 90.38 80 TRP A O 1
ATOM 684 N N . TRP A 1 81 ? 6.449 -19.169 -4.310 1.00 87.69 81 TRP A N 1
ATOM 685 C CA . TRP A 1 81 ? 5.486 -19.815 -3.407 1.00 87.69 81 TRP A CA 1
ATOM 686 C C . TRP A 1 81 ? 5.664 -19.456 -1.925 1.00 87.69 81 TRP A C 1
ATOM 688 O O . TRP A 1 81 ? 4.678 -19.270 -1.216 1.00 87.69 81 TRP A O 1
ATOM 698 N N . ARG A 1 82 ? 6.907 -19.296 -1.446 1.00 86.31 82 ARG A N 1
ATOM 699 C CA . ARG A 1 82 ? 7.187 -18.927 -0.043 1.00 86.31 82 ARG A CA 1
ATOM 700 C C . ARG A 1 82 ? 6.600 -17.561 0.321 1.00 86.31 82 ARG A C 1
ATOM 702 O O . ARG A 1 82 ? 5.970 -17.420 1.365 1.00 86.31 82 ARG A O 1
ATOM 709 N N . PHE A 1 83 ? 6.786 -16.571 -0.553 1.00 87.75 83 PHE A N 1
ATOM 710 C CA . PHE A 1 83 ? 6.224 -15.237 -0.356 1.00 87.75 83 PHE A CA 1
ATOM 711 C C . PHE A 1 83 ? 4.698 -15.276 -0.431 1.00 87.75 83 PHE A C 1
ATOM 713 O O . PHE A 1 83 ? 4.030 -14.670 0.401 1.00 87.75 83 PHE A O 1
ATOM 720 N N . LEU A 1 84 ? 4.148 -16.036 -1.383 1.00 90.25 84 LEU A N 1
ATOM 721 C CA . LEU A 1 84 ? 2.706 -16.166 -1.571 1.00 90.25 84 LEU A CA 1
ATOM 722 C C . LEU A 1 84 ? 2.015 -16.720 -0.316 1.00 90.25 84 LEU A C 1
ATOM 724 O O . LEU A 1 84 ? 1.017 -16.153 0.124 1.00 90.25 84 LEU A O 1
ATOM 728 N N . VAL A 1 85 ? 2.573 -17.759 0.315 1.00 90.88 85 VAL A N 1
ATOM 729 C CA . VAL A 1 85 ? 2.029 -18.321 1.566 1.00 90.88 85 VAL A CA 1
ATOM 730 C C . VAL A 1 85 ? 2.013 -17.277 2.686 1.00 90.88 85 VAL A C 1
ATOM 732 O O . VAL A 1 85 ? 0.977 -17.067 3.319 1.00 90.88 85 VAL A O 1
ATOM 735 N N . ILE A 1 86 ? 3.132 -16.579 2.908 1.00 90.44 86 ILE A N 1
ATOM 736 C CA . ILE A 1 86 ? 3.228 -15.530 3.939 1.00 90.44 86 ILE A CA 1
ATOM 737 C C . ILE A 1 86 ? 2.236 -14.399 3.647 1.00 90.44 86 ILE A C 1
ATOM 739 O O . ILE A 1 86 ? 1.543 -13.929 4.551 1.00 90.44 86 ILE A O 1
ATOM 743 N N . TRP A 1 87 ? 2.126 -13.986 2.385 1.00 91.44 87 TRP A N 1
ATOM 744 C CA . TRP A 1 87 ? 1.227 -12.921 1.958 1.00 91.44 87 TRP A CA 1
ATOM 745 C C . TRP A 1 87 ? -0.247 -13.273 2.170 1.00 91.44 87 TRP A C 1
ATOM 747 O O . TRP A 1 87 ? -1.019 -12.436 2.647 1.00 91.44 87 TRP A O 1
ATOM 757 N N . VAL A 1 88 ? -0.645 -14.506 1.846 1.00 91.94 88 VAL A N 1
ATOM 758 C CA . VAL A 1 88 ? -2.012 -14.998 2.067 1.00 91.94 88 VAL A CA 1
ATOM 759 C C . VAL A 1 88 ? -2.332 -15.025 3.559 1.00 91.94 88 VAL A C 1
ATOM 761 O O . VAL A 1 88 ? -3.378 -14.510 3.953 1.00 91.94 88 VAL A O 1
ATOM 764 N N . LEU A 1 89 ? -1.426 -15.532 4.401 1.00 92.56 89 LEU A N 1
ATOM 765 C CA . LEU A 1 89 ? -1.609 -15.529 5.857 1.00 92.56 89 LEU A CA 1
ATOM 766 C C . LEU A 1 89 ? -1.732 -14.103 6.411 1.00 92.56 89 LEU A C 1
ATOM 768 O O . LEU A 1 89 ? -2.677 -13.800 7.142 1.00 92.56 89 LEU A O 1
ATOM 772 N N . PHE A 1 90 ? -0.826 -13.206 6.021 1.00 91.44 90 PHE A N 1
ATOM 773 C CA . PHE A 1 90 ? -0.869 -11.796 6.411 1.00 91.44 90 PHE A CA 1
ATOM 774 C C . PHE A 1 90 ? -2.185 -11.122 5.995 1.00 91.44 90 PHE A C 1
ATOM 776 O O . PHE A 1 90 ? -2.807 -10.410 6.792 1.00 91.44 90 PHE A O 1
ATOM 783 N N . SER A 1 91 ? -2.631 -11.374 4.762 1.00 93.12 91 SER A N 1
ATOM 784 C CA . SER A 1 91 ? -3.871 -10.818 4.217 1.00 93.12 91 SER A CA 1
ATOM 785 C C . SER A 1 91 ? -5.099 -11.381 4.929 1.00 93.12 91 SER A C 1
ATOM 787 O O . SER A 1 91 ? -6.000 -10.617 5.266 1.00 93.12 91 SER A O 1
ATOM 789 N N . ALA A 1 92 ? -5.121 -12.681 5.237 1.00 93.81 92 ALA A N 1
ATOM 790 C CA . ALA A 1 92 ? -6.211 -13.327 5.963 1.00 93.81 92 ALA A CA 1
ATOM 791 C C . ALA A 1 92 ? -6.352 -12.783 7.394 1.00 93.81 92 ALA A C 1
ATOM 793 O O . ALA A 1 92 ? -7.453 -12.409 7.807 1.00 93.81 92 ALA A O 1
ATOM 794 N N . VAL A 1 93 ? -5.245 -12.657 8.137 1.00 92.31 93 VAL A N 1
ATOM 795 C CA . VAL A 1 93 ? -5.273 -12.099 9.501 1.00 92.31 93 VAL A CA 1
ATOM 796 C C . VAL A 1 93 ? -5.676 -10.621 9.478 1.00 92.31 93 VAL A C 1
ATOM 798 O O . VAL A 1 93 ? -6.533 -10.197 10.256 1.00 92.31 93 VAL A O 1
ATOM 801 N N . THR A 1 94 ? -5.134 -9.833 8.546 1.00 90.81 94 THR A N 1
ATOM 802 C CA . THR A 1 94 ? -5.494 -8.412 8.402 1.00 90.81 94 THR A CA 1
ATOM 803 C C . THR A 1 94 ? -6.959 -8.229 7.996 1.00 90.81 94 THR A C 1
ATOM 805 O O . THR A 1 94 ? -7.632 -7.330 8.515 1.00 90.81 94 THR A O 1
ATOM 808 N N . ALA A 1 95 ? -7.488 -9.099 7.132 1.00 90.81 95 ALA A N 1
ATOM 809 C CA . ALA A 1 95 ? -8.900 -9.116 6.766 1.00 90.81 95 ALA A CA 1
ATOM 810 C C . ALA A 1 95 ? -9.783 -9.475 7.967 1.00 90.81 95 ALA A C 1
ATOM 812 O O . ALA A 1 95 ? -10.778 -8.794 8.202 1.00 90.81 95 ALA A O 1
ATOM 813 N N . PHE A 1 96 ? -9.398 -10.461 8.782 1.00 91.06 96 PHE A N 1
ATOM 814 C CA . PHE A 1 96 ? -10.120 -10.823 10.006 1.00 91.06 96 PHE A CA 1
ATOM 815 C C . PHE A 1 96 ? -10.172 -9.667 11.020 1.00 91.06 96 PHE A C 1
ATOM 817 O O . PHE A 1 96 ? -11.242 -9.336 11.543 1.00 91.06 96 PHE A O 1
ATOM 824 N N . VAL A 1 97 ? -9.038 -9.005 11.271 1.00 88.75 97 VAL A N 1
ATOM 825 C CA . VAL A 1 97 ? -8.962 -7.846 12.178 1.00 88.75 97 VAL A CA 1
ATOM 826 C C . VAL A 1 97 ? -9.807 -6.681 11.649 1.00 88.75 97 VAL A C 1
ATOM 828 O O . VAL A 1 97 ? -10.579 -6.085 12.406 1.00 88.75 97 VAL A O 1
ATOM 831 N N . THR A 1 98 ? -9.726 -6.395 10.347 1.00 86.25 98 THR A N 1
ATOM 832 C CA . THR A 1 98 ? -10.542 -5.361 9.690 1.00 86.25 98 THR A CA 1
ATOM 833 C C . THR A 1 98 ? -12.030 -5.703 9.746 1.00 86.25 98 THR A C 1
ATOM 835 O O . THR A 1 98 ? -12.848 -4.850 10.090 1.00 86.25 98 THR A O 1
ATOM 838 N N . PHE A 1 99 ? -12.396 -6.960 9.495 1.00 86.62 99 PHE A N 1
ATOM 839 C CA . PHE A 1 99 ? -13.775 -7.432 9.575 1.00 86.62 99 PHE A CA 1
ATOM 840 C C . PHE A 1 99 ? -14.351 -7.189 10.971 1.00 86.62 99 PHE A C 1
ATOM 842 O O . PHE A 1 99 ? -15.399 -6.554 11.099 1.00 86.62 99 PHE A O 1
ATOM 849 N N . ARG A 1 100 ? -13.624 -7.572 12.031 1.00 81.38 100 ARG A N 1
ATOM 850 C CA . ARG A 1 100 ? -14.021 -7.292 13.422 1.00 81.38 100 ARG A CA 1
ATOM 851 C C . ARG A 1 100 ? -14.181 -5.790 13.688 1.00 81.38 100 ARG A C 1
ATOM 853 O O . ARG A 1 100 ? -15.124 -5.412 14.375 1.00 81.38 100 ARG A O 1
ATOM 860 N N . ALA A 1 101 ? -13.324 -4.943 13.112 1.00 80.31 101 ALA A N 1
ATOM 861 C CA . ALA A 1 101 ? -13.390 -3.485 13.253 1.00 80.31 101 ALA A CA 1
ATOM 862 C C . ALA A 1 101 ? -14.570 -2.825 12.510 1.00 80.31 101 ALA A C 1
ATOM 864 O O . ALA A 1 101 ? -14.994 -1.736 12.889 1.00 80.31 101 ALA A O 1
ATOM 865 N N . THR A 1 102 ? -15.110 -3.458 11.464 1.00 80.75 102 THR A N 1
ATOM 866 C CA . THR A 1 102 ? -16.235 -2.908 10.676 1.00 80.75 102 THR A CA 1
ATOM 867 C C . THR A 1 102 ? -17.621 -3.236 11.241 1.00 80.75 102 THR A C 1
ATOM 869 O O . THR A 1 102 ? -18.600 -2.580 10.877 1.00 80.75 102 THR A O 1
ATOM 872 N N . ARG A 1 103 ? -17.734 -4.218 12.150 1.00 76.62 103 ARG A N 1
ATOM 873 C CA . ARG A 1 103 ? -19.015 -4.614 12.761 1.00 76.62 103 ARG A CA 1
ATOM 874 C C . ARG A 1 103 ? -19.493 -3.567 13.773 1.00 76.62 103 ARG A C 1
ATOM 876 O O . ARG A 1 103 ? -18.722 -3.067 14.589 1.00 76.62 103 ARG A O 1
ATOM 883 N N . LYS A 1 104 ? -20.795 -3.273 13.742 1.00 68.81 104 LYS A N 1
ATOM 884 C CA . LYS A 1 104 ? -21.494 -2.433 14.727 1.00 68.81 104 LYS A CA 1
ATOM 885 C C . LYS A 1 104 ? -22.527 -3.290 15.479 1.00 68.81 104 LYS A C 1
ATOM 887 O O . LYS A 1 104 ? -23.198 -4.074 14.810 1.00 68.81 104 LYS A O 1
ATOM 892 N N . PRO A 1 105 ? -22.693 -3.142 16.808 1.00 69.06 105 PRO A N 1
ATOM 893 C CA . PRO A 1 105 ? -21.908 -2.306 17.725 1.00 69.06 105 PRO A CA 1
ATOM 894 C C . PRO A 1 105 ? -20.474 -2.833 17.926 1.00 69.06 105 PRO A C 1
ATOM 896 O O . PRO A 1 105 ? -20.222 -4.033 17.854 1.00 69.06 105 PRO A O 1
ATOM 899 N N . LEU A 1 106 ? -19.523 -1.924 18.162 1.00 67.12 106 LEU A N 1
ATOM 900 C CA . LEU A 1 106 ? -18.115 -2.272 18.378 1.00 67.12 106 LEU A CA 1
ATOM 901 C C . LEU A 1 106 ? -17.943 -2.941 19.745 1.00 67.12 106 LEU A C 1
ATOM 903 O O . LEU A 1 106 ? -18.177 -2.318 20.780 1.00 67.12 106 LEU A O 1
ATOM 907 N N . VAL A 1 107 ? -17.480 -4.190 19.758 1.00 70.12 107 VAL A N 1
ATOM 908 C CA . VAL A 1 107 ? -17.121 -4.877 21.006 1.00 70.12 107 VAL A CA 1
ATOM 909 C C . VAL A 1 107 ? -15.891 -4.193 21.610 1.00 70.12 107 VAL A C 1
ATOM 911 O O . VAL A 1 107 ? -14.916 -3.944 20.900 1.00 70.12 107 VAL A O 1
ATOM 914 N N . GLN A 1 108 ? -15.910 -3.938 22.918 1.00 61.91 108 GLN A N 1
ATOM 915 C CA . GLN A 1 108 ? -14.888 -3.209 23.687 1.00 61.91 108 GLN A CA 1
ATOM 916 C C . GLN A 1 108 ? -13.439 -3.729 23.539 1.00 61.91 108 GLN A C 1
ATOM 918 O O . GLN A 1 108 ? -12.473 -2.991 23.737 1.00 61.91 108 GLN A O 1
ATOM 923 N N . THR A 1 109 ? -13.245 -4.996 23.164 1.00 72.62 109 THR A N 1
ATOM 924 C CA . THR A 1 109 ? -11.919 -5.602 22.933 1.00 72.62 109 THR A CA 1
ATOM 925 C C . THR A 1 109 ? -11.361 -5.347 21.529 1.00 72.62 109 THR A C 1
ATOM 927 O O . THR A 1 109 ? -10.146 -5.399 21.330 1.00 72.62 109 THR A O 1
ATOM 930 N N . THR A 1 110 ? -12.221 -5.017 20.562 1.00 77.75 110 THR A N 1
ATOM 931 C CA . THR A 1 110 ? -11.867 -4.820 19.146 1.00 77.75 110 THR A CA 1
ATOM 932 C C . THR A 1 110 ? -10.829 -3.716 18.932 1.00 77.75 110 THR A C 1
ATOM 934 O O . THR A 1 110 ? -9.845 -3.973 18.239 1.00 77.75 110 THR A O 1
ATOM 937 N N . PRO A 1 111 ? -10.947 -2.525 19.554 1.00 76.38 111 PRO A N 1
ATOM 938 C CA . PRO A 1 111 ? -9.958 -1.466 19.370 1.00 76.38 111 PRO A CA 1
ATOM 939 C C . PRO A 1 111 ? -8.558 -1.869 19.858 1.00 76.38 111 PRO A C 1
ATOM 941 O O . PRO A 1 111 ? -7.557 -1.535 19.223 1.00 76.38 111 PRO A O 1
ATOM 944 N N . ARG A 1 112 ? -8.476 -2.654 20.943 1.00 77.31 112 ARG A N 1
ATOM 945 C CA . ARG A 1 112 ? -7.203 -3.191 21.449 1.00 77.31 112 ARG A CA 1
ATOM 946 C C . ARG A 1 112 ? -6.586 -4.210 20.497 1.00 77.31 112 ARG A C 1
ATOM 948 O O . ARG A 1 112 ? -5.376 -4.172 20.292 1.00 77.31 112 ARG A O 1
ATOM 955 N N . LEU A 1 113 ? -7.394 -5.102 19.922 1.00 82.12 113 LEU A N 1
ATOM 956 C CA . LEU A 1 113 ? -6.928 -6.093 18.946 1.00 82.12 113 LEU A CA 1
ATOM 957 C C . LEU A 1 113 ? -6.340 -5.409 17.705 1.00 82.12 113 LEU A C 1
ATOM 959 O O . LEU A 1 113 ? -5.225 -5.728 17.301 1.00 82.12 113 LEU A O 1
ATOM 963 N N . VAL A 1 114 ? -7.069 -4.435 17.153 1.00 84.88 114 VAL A N 1
ATOM 964 C CA . VAL A 1 114 ? -6.646 -3.651 15.985 1.00 84.88 114 VAL A CA 1
ATOM 965 C C . VAL A 1 114 ? -5.315 -2.953 16.261 1.00 84.88 114 VAL A C 1
ATOM 967 O O . VAL A 1 114 ? -4.371 -3.110 15.491 1.00 84.88 114 VAL A O 1
ATOM 970 N N . TYR A 1 115 ? -5.207 -2.242 17.388 1.00 82.25 115 TYR A N 1
ATOM 971 C CA . TYR A 1 115 ? -3.968 -1.562 17.766 1.00 82.25 115 TYR A CA 1
ATOM 972 C C . TYR A 1 115 ? -2.791 -2.537 17.912 1.00 82.25 115 TYR A C 1
ATOM 974 O O . TYR A 1 115 ? -1.722 -2.288 17.362 1.00 82.25 115 TYR A O 1
ATOM 982 N N . LYS A 1 116 ? -2.982 -3.667 18.609 1.00 84.88 116 LYS A N 1
ATOM 983 C CA . LYS A 1 116 ? -1.927 -4.677 18.797 1.00 84.88 116 LYS A CA 1
ATOM 984 C C . LYS A 1 116 ? -1.453 -5.275 17.471 1.00 84.88 116 LYS A C 1
ATOM 986 O O . LYS A 1 116 ? -0.249 -5.426 17.293 1.00 84.88 116 LYS A O 1
ATOM 991 N N . TRP A 1 117 ? -2.370 -5.580 16.551 1.00 89.25 117 TRP A N 1
ATOM 992 C CA . TRP A 1 117 ? -2.030 -6.127 15.234 1.00 89.25 117 TRP A CA 1
ATOM 993 C C . TRP A 1 117 ? -1.189 -5.149 14.409 1.00 89.25 117 TRP A C 1
ATOM 995 O O . TRP A 1 117 ? -0.103 -5.498 13.953 1.00 89.25 117 TRP A O 1
ATOM 1005 N N . PHE A 1 118 ? -1.635 -3.898 14.279 1.00 87.50 118 PHE A N 1
ATOM 1006 C CA . PHE A 1 118 ? -0.883 -2.895 13.522 1.00 87.50 118 PHE A CA 1
ATOM 1007 C C . PHE A 1 118 ? 0.451 -2.530 14.185 1.00 87.50 118 PHE A C 1
ATOM 1009 O O . PHE A 1 118 ? 1.441 -2.327 13.484 1.00 87.5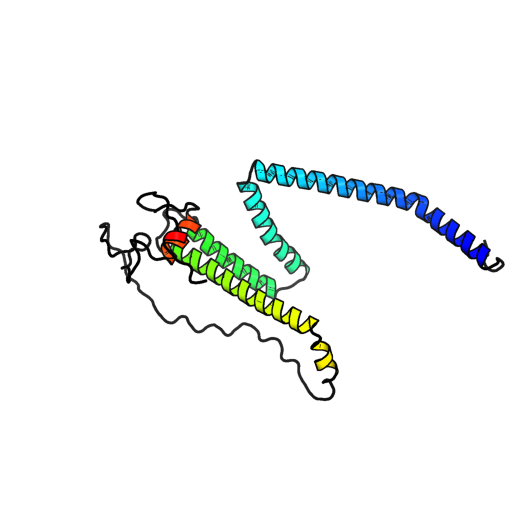0 118 PHE A O 1
ATOM 1016 N N . LEU A 1 119 ? 0.517 -2.512 15.520 1.00 85.19 119 LEU A N 1
ATOM 1017 C CA . LEU A 1 119 ? 1.774 -2.311 16.242 1.00 85.19 119 LEU A CA 1
ATOM 1018 C C . LEU A 1 119 ? 2.753 -3.475 16.025 1.00 85.19 119 LEU A C 1
ATOM 1020 O O . LEU A 1 119 ? 3.953 -3.243 15.899 1.00 85.19 119 LEU A O 1
ATOM 1024 N N . LEU A 1 120 ? 2.258 -4.715 15.968 1.00 90.06 120 LEU A N 1
ATOM 1025 C CA . LEU A 1 120 ? 3.078 -5.887 15.658 1.00 90.06 120 LEU A CA 1
ATOM 1026 C C . LEU A 1 120 ? 3.672 -5.781 14.249 1.00 90.06 120 LEU A C 1
ATOM 1028 O O . LEU A 1 120 ? 4.881 -5.935 14.097 1.00 90.06 120 LEU A O 1
ATOM 1032 N N . ILE A 1 121 ? 2.846 -5.453 13.249 1.00 89.06 121 ILE A N 1
ATOM 1033 C CA . ILE A 1 121 ? 3.307 -5.239 11.868 1.00 89.06 121 ILE A CA 1
ATOM 1034 C C . ILE A 1 121 ? 4.379 -4.150 11.830 1.00 89.06 121 ILE A C 1
ATOM 1036 O O . ILE A 1 121 ? 5.439 -4.361 11.253 1.00 89.06 121 ILE A O 1
ATOM 1040 N N . TYR A 1 122 ? 4.131 -3.011 12.484 1.00 88.31 122 TYR A N 1
ATOM 1041 C CA . TYR A 1 122 ? 5.092 -1.913 12.557 1.00 88.31 122 TYR A CA 1
ATOM 1042 C C . TYR A 1 122 ? 6.444 -2.366 13.124 1.00 88.31 122 TYR A C 1
ATOM 1044 O O . TYR A 1 122 ? 7.478 -2.088 12.524 1.00 88.31 122 TYR A O 1
ATOM 1052 N N . LYS A 1 123 ? 6.446 -3.107 14.240 1.00 88.25 123 LYS A N 1
ATOM 1053 C CA . LYS A 1 123 ? 7.679 -3.610 14.866 1.00 88.25 123 LYS A CA 1
ATOM 1054 C C . LYS A 1 123 ? 8.440 -4.579 13.962 1.00 88.25 123 LYS A C 1
ATOM 1056 O O . LYS A 1 123 ? 9.659 -4.465 13.870 1.00 88.25 123 LYS A O 1
ATOM 1061 N N . ILE A 1 124 ? 7.735 -5.498 13.297 1.00 90.50 124 ILE A N 1
ATOM 1062 C CA . ILE A 1 124 ? 8.348 -6.446 12.356 1.00 90.50 124 ILE A CA 1
ATOM 1063 C C . ILE A 1 124 ? 8.961 -5.684 11.180 1.00 90.50 124 ILE A C 1
ATOM 1065 O O . ILE A 1 124 ? 10.146 -5.846 10.917 1.00 90.50 124 ILE A O 1
ATOM 1069 N N . SER A 1 125 ? 8.201 -4.800 10.528 1.00 89.06 125 SER A N 1
ATOM 1070 C CA . SER A 1 125 ? 8.695 -4.007 9.396 1.00 89.06 125 SER A CA 1
ATOM 1071 C C . SER A 1 125 ? 9.883 -3.127 9.776 1.00 89.06 125 SER A C 1
ATOM 1073 O O . SER A 1 125 ? 10.836 -3.024 9.010 1.00 89.06 125 SER A O 1
ATOM 1075 N N . TYR A 1 126 ? 9.853 -2.520 10.964 1.00 90.50 126 TYR A N 1
ATOM 1076 C CA . TYR A 1 126 ? 10.953 -1.707 11.472 1.00 90.50 126 TYR A CA 1
ATOM 1077 C C . TYR A 1 126 ? 12.215 -2.546 11.711 1.00 90.50 126 TYR A C 1
ATOM 1079 O O . TYR A 1 126 ? 13.292 -2.186 11.241 1.00 90.50 126 TYR A O 1
ATOM 1087 N N . ALA A 1 127 ? 12.081 -3.703 12.368 1.00 92.12 127 ALA A N 1
ATOM 1088 C CA . ALA A 1 127 ? 13.195 -4.620 12.595 1.00 92.12 127 ALA A CA 1
ATOM 1089 C C . ALA A 1 127 ? 13.771 -5.159 11.276 1.00 92.12 127 ALA A C 1
ATOM 1091 O O . ALA A 1 127 ? 14.983 -5.118 11.076 1.00 92.12 127 ALA A O 1
ATOM 1092 N N . THR A 1 128 ? 12.920 -5.603 10.347 1.00 89.00 128 THR A N 1
ATOM 1093 C CA . THR A 1 128 ? 13.347 -6.046 9.012 1.00 89.00 128 THR A CA 1
ATOM 1094 C C . THR A 1 128 ? 14.019 -4.916 8.234 1.00 89.00 128 THR A C 1
ATOM 1096 O O . THR A 1 128 ? 15.016 -5.163 7.564 1.00 89.00 128 THR A O 1
ATOM 1099 N N . GLY A 1 129 ? 13.528 -3.679 8.353 1.00 90.50 129 GLY A N 1
ATOM 1100 C CA . GLY A 1 129 ? 14.140 -2.497 7.747 1.00 90.50 129 GLY A CA 1
ATOM 1101 C C . GLY A 1 129 ? 15.546 -2.223 8.280 1.00 90.50 129 GLY A C 1
ATOM 1102 O O . GLY A 1 129 ? 16.460 -2.018 7.487 1.00 90.50 129 GLY A O 1
ATOM 1103 N N . ILE A 1 130 ? 15.745 -2.300 9.601 1.00 92.88 130 ILE A N 1
ATOM 1104 C CA . ILE A 1 130 ? 17.076 -2.176 10.217 1.00 92.88 130 ILE A CA 1
ATOM 1105 C C . ILE A 1 130 ? 17.992 -3.296 9.731 1.00 92.88 130 ILE A C 1
ATOM 1107 O O . ILE A 1 130 ? 19.100 -3.019 9.286 1.00 92.88 130 ILE A O 1
ATOM 1111 N N . VAL A 1 131 ? 17.542 -4.552 9.774 1.00 91.94 131 VAL A N 1
ATOM 1112 C CA . VAL A 1 131 ? 18.352 -5.698 9.328 1.00 91.94 131 VAL A CA 1
ATOM 1113 C C . VAL A 1 131 ? 18.727 -5.563 7.851 1.00 91.94 131 VAL A C 1
ATOM 1115 O O . VAL A 1 131 ? 19.885 -5.766 7.499 1.00 91.94 131 VAL A O 1
ATOM 1118 N N . GLY A 1 132 ? 17.779 -5.176 6.995 1.00 87.44 132 GLY A N 1
ATOM 1119 C CA . GLY A 1 132 ? 18.019 -4.948 5.572 1.00 87.44 132 GLY A CA 1
ATOM 1120 C C . GLY A 1 132 ? 18.991 -3.797 5.324 1.00 87.44 132 GLY A C 1
ATOM 1121 O O . GLY A 1 132 ? 19.915 -3.939 4.528 1.00 87.44 132 GLY A O 1
ATOM 1122 N N . TYR A 1 133 ? 18.841 -2.687 6.050 1.00 89.44 133 TYR A N 1
ATOM 1123 C CA . TYR A 1 133 ? 19.770 -1.562 5.979 1.00 89.44 133 TYR A CA 1
ATOM 1124 C C . TYR A 1 133 ? 21.179 -1.963 6.417 1.00 89.44 133 TYR A C 1
ATOM 1126 O O . TYR A 1 133 ? 22.139 -1.697 5.700 1.00 89.44 133 TYR A O 1
ATOM 1134 N N . MET A 1 134 ? 21.303 -2.653 7.554 1.00 87.88 134 MET A N 1
ATOM 1135 C CA . MET A 1 134 ? 22.586 -3.153 8.042 1.00 87.88 134 MET A CA 1
ATOM 1136 C C . MET A 1 134 ? 23.216 -4.104 7.025 1.00 87.88 134 MET A C 1
ATOM 1138 O O . MET A 1 134 ? 24.392 -3.952 6.727 1.00 87.88 134 MET A O 1
ATOM 1142 N N . ALA A 1 135 ? 22.447 -5.026 6.436 1.00 83.88 135 ALA A N 1
ATOM 1143 C CA . ALA A 1 135 ? 22.939 -5.922 5.392 1.00 83.88 135 ALA A CA 1
ATOM 1144 C C . ALA A 1 135 ? 23.474 -5.148 4.176 1.00 83.88 135 ALA A C 1
ATOM 1146 O O . ALA A 1 135 ? 24.588 -5.416 3.729 1.00 83.88 135 ALA A O 1
ATOM 1147 N N . VAL A 1 136 ? 22.736 -4.146 3.686 1.00 86.62 136 VAL A N 1
ATOM 1148 C CA . VAL A 1 136 ? 23.192 -3.287 2.581 1.00 86.62 136 VAL A CA 1
ATOM 1149 C C . VAL A 1 136 ? 24.462 -2.527 2.969 1.00 86.62 136 VAL A C 1
ATOM 1151 O O . VAL A 1 136 ? 25.431 -2.539 2.211 1.00 86.62 136 VAL A O 1
ATOM 1154 N N . MET A 1 137 ? 24.515 -1.933 4.163 1.00 81.94 137 MET A N 1
ATOM 1155 C CA . MET A 1 137 ? 25.718 -1.260 4.659 1.00 81.94 137 MET A CA 1
ATOM 1156 C C . MET A 1 137 ? 26.909 -2.222 4.726 1.00 81.94 137 MET A C 1
ATOM 1158 O O . MET A 1 137 ? 27.960 -1.922 4.166 1.00 81.94 137 MET A O 1
ATOM 1162 N N . PHE A 1 138 ? 26.743 -3.414 5.301 1.00 79.88 138 PHE A N 1
ATOM 1163 C CA . PHE A 1 138 ? 27.787 -4.441 5.346 1.00 79.88 138 PHE A CA 1
ATOM 1164 C C . PHE A 1 138 ? 28.282 -4.842 3.948 1.00 79.88 138 PHE A C 1
ATOM 1166 O O . PHE A 1 138 ? 29.486 -5.028 3.762 1.00 79.88 138 PHE A O 1
ATOM 1173 N N . THR A 1 139 ? 27.390 -4.935 2.954 1.00 78.06 139 THR A N 1
ATOM 1174 C CA . THR A 1 139 ? 27.796 -5.220 1.568 1.00 78.06 139 THR A CA 1
ATOM 1175 C C . THR A 1 139 ? 28.560 -4.066 0.915 1.00 78.06 139 THR A C 1
ATOM 1177 O O . THR A 1 139 ? 29.517 -4.325 0.187 1.00 78.06 139 THR A O 1
ATOM 1180 N N . LEU A 1 140 ? 28.191 -2.811 1.196 1.00 74.19 140 LEU A N 1
ATOM 1181 C CA . LEU A 1 140 ? 28.817 -1.616 0.615 1.00 74.19 140 LEU A CA 1
ATOM 1182 C C . LEU A 1 140 ? 30.176 -1.279 1.247 1.00 74.19 140 LEU A C 1
ATOM 1184 O O . LEU A 1 140 ? 31.075 -0.842 0.535 1.00 74.19 140 LEU A O 1
ATOM 1188 N N . PHE A 1 141 ? 30.374 -1.545 2.543 1.00 73.25 141 PHE A N 1
ATOM 1189 C CA . PHE A 1 141 ? 31.668 -1.383 3.229 1.00 73.25 141 PHE A CA 1
ATOM 1190 C C . PHE A 1 141 ? 32.710 -2.464 2.864 1.00 73.25 141 PHE A C 1
ATOM 1192 O O . PHE A 1 141 ? 33.777 -2.531 3.469 1.00 73.25 141 PHE A O 1
ATOM 1199 N N . GLY A 1 142 ? 32.439 -3.304 1.859 1.00 60.00 142 GLY A N 1
ATOM 1200 C CA . GLY A 1 142 ? 33.459 -4.157 1.246 1.00 60.00 142 GLY A CA 1
ATOM 1201 C C . GLY A 1 142 ? 33.843 -5.406 2.042 1.00 60.00 142 GLY A C 1
ATOM 1202 O O . GLY A 1 142 ? 34.843 -6.038 1.718 1.00 60.00 142 GLY A O 1
ATOM 1203 N N . LEU A 1 143 ? 33.050 -5.848 3.024 1.00 57.56 143 LEU A N 1
ATOM 1204 C CA . LEU A 1 143 ? 33.297 -7.133 3.703 1.00 57.56 143 LEU A CA 1
ATOM 1205 C C . LEU A 1 143 ? 33.180 -8.348 2.762 1.00 57.56 143 LEU A C 1
ATOM 1207 O O . LEU A 1 143 ? 33.759 -9.389 3.051 1.00 57.56 143 LEU A O 1
ATOM 1211 N N . ASN A 1 144 ? 32.552 -8.208 1.588 1.00 55.06 144 ASN A N 1
ATOM 1212 C CA . ASN A 1 144 ? 32.638 -9.210 0.513 1.00 55.06 144 ASN A CA 1
ATOM 1213 C C . ASN A 1 144 ? 34.081 -9.424 -0.005 1.00 55.06 144 ASN A C 1
ATOM 1215 O O . ASN A 1 144 ? 34.421 -10.532 -0.409 1.00 55.06 144 ASN A O 1
ATOM 1219 N N . LEU A 1 145 ? 34.960 -8.410 0.054 1.00 51.00 145 LEU A N 1
ATOM 1220 C CA . LEU A 1 145 ? 36.383 -8.538 -0.311 1.00 51.00 145 LEU A CA 1
ATOM 1221 C C . LEU A 1 145 ? 37.219 -9.214 0.788 1.00 51.00 145 LEU A C 1
ATOM 1223 O O . LEU A 1 145 ? 38.247 -9.818 0.485 1.00 51.00 145 LEU A O 1
ATOM 1227 N N . LEU A 1 146 ? 36.782 -9.142 2.050 1.00 54.19 146 LEU A N 1
ATOM 1228 C CA . LEU A 1 146 ? 37.409 -9.879 3.151 1.00 54.19 146 LEU A CA 1
ATOM 1229 C C . LEU A 1 146 ? 37.058 -11.373 3.094 1.00 54.19 146 LEU A C 1
ATOM 1231 O O . LEU A 1 146 ? 37.924 -12.199 3.369 1.00 54.19 146 LEU A O 1
ATOM 1235 N N . PHE A 1 147 ? 35.847 -11.730 2.649 1.00 51.16 147 PHE A N 1
ATOM 1236 C CA . PHE A 1 147 ? 35.461 -13.131 2.446 1.00 51.16 147 PHE A CA 1
ATOM 1237 C C . PHE A 1 147 ? 36.066 -13.763 1.182 1.00 51.16 147 PHE A C 1
ATOM 1239 O O . PHE A 1 147 ? 36.487 -14.909 1.254 1.00 51.16 147 PHE A O 1
ATOM 1246 N N . SER A 1 148 ? 36.250 -13.026 0.077 1.00 45.62 148 SER A N 1
ATOM 1247 C CA . SER A 1 148 ? 36.903 -13.581 -1.129 1.00 45.62 148 SER A CA 1
ATOM 1248 C C . SER A 1 148 ? 38.407 -13.872 -0.951 1.00 45.62 148 SER A C 1
ATOM 1250 O O . SER A 1 148 ? 38.984 -14.662 -1.694 1.00 45.62 148 SER A O 1
ATOM 1252 N N . ARG A 1 149 ? 39.064 -13.274 0.055 1.00 42.72 149 ARG A N 1
ATOM 1253 C CA . ARG A 1 149 ? 40.435 -13.644 0.465 1.00 42.72 149 ARG A CA 1
ATOM 1254 C C . ARG A 1 149 ? 40.483 -14.761 1.510 1.00 42.72 149 ARG A C 1
ATOM 1256 O O . ARG A 1 149 ? 41.556 -15.308 1.743 1.00 42.72 149 ARG A O 1
ATOM 1263 N N . ALA A 1 150 ? 39.347 -15.109 2.112 1.00 45.72 150 ALA A N 1
ATOM 1264 C CA . ALA A 1 150 ? 39.221 -16.197 3.077 1.00 45.72 150 ALA A CA 1
ATOM 1265 C C . ALA A 1 150 ? 38.798 -17.531 2.425 1.00 45.72 150 ALA A C 1
ATOM 1267 O O . ALA A 1 150 ? 38.559 -18.505 3.131 1.00 45.72 150 ALA A O 1
ATOM 1268 N N . ASP A 1 151 ? 38.768 -17.612 1.090 1.00 46.25 151 ASP A N 1
ATOM 1269 C CA . ASP A 1 151 ? 38.428 -18.831 0.338 1.00 46.25 151 ASP A CA 1
ATOM 1270 C C . ASP A 1 151 ? 39.584 -19.853 0.235 1.00 46.25 151 ASP A C 1
ATOM 1272 O O . ASP A 1 151 ? 39.537 -20.790 -0.560 1.00 46.25 151 ASP A O 1
ATOM 1276 N N . ALA A 1 152 ? 40.611 -19.737 1.079 1.00 44.19 152 ALA A N 1
ATOM 1277 C CA . ALA A 1 152 ? 41.610 -20.783 1.293 1.00 44.19 152 ALA A CA 1
ATOM 1278 C C . ALA A 1 152 ? 41.369 -21.492 2.634 1.00 44.19 152 ALA A C 1
ATOM 1280 O O . ALA A 1 152 ? 42.248 -21.548 3.489 1.00 44.19 152 ALA A O 1
ATOM 1281 N N . GLY A 1 153 ? 40.164 -22.023 2.845 1.00 46.03 153 GLY A N 1
ATOM 1282 C CA . GLY A 1 153 ? 39.924 -22.878 4.002 1.00 46.03 153 GLY A CA 1
ATOM 1283 C C . GLY A 1 153 ? 38.468 -23.025 4.405 1.00 46.03 153 GLY A C 1
ATOM 1284 O O . GLY A 1 153 ? 37.992 -22.315 5.275 1.00 46.03 153 GLY A O 1
ATOM 1285 N N . VAL A 1 154 ? 37.836 -24.067 3.866 1.00 43.56 154 VAL A N 1
ATOM 1286 C CA . VAL A 1 154 ? 36.768 -24.826 4.534 1.00 43.56 154 VAL A CA 1
ATOM 1287 C C . VAL A 1 154 ? 35.423 -24.102 4.709 1.00 43.56 154 VAL A C 1
ATOM 1289 O O . VAL A 1 154 ? 35.157 -23.416 5.684 1.00 43.56 154 VAL A O 1
ATOM 1292 N N . GLY A 1 155 ? 34.486 -24.486 3.839 1.00 48.03 155 GLY A N 1
ATOM 1293 C CA . GLY A 1 155 ? 33.282 -25.163 4.319 1.00 48.03 155 GLY A CA 1
ATOM 1294 C C . GLY A 1 155 ? 32.102 -24.294 4.758 1.00 48.03 155 GLY A C 1
ATOM 1295 O O . GLY A 1 155 ? 32.033 -23.816 5.880 1.00 48.03 155 GLY A O 1
ATOM 1296 N N . ARG A 1 156 ? 31.068 -24.329 3.907 1.00 39.31 156 ARG A N 1
ATOM 1297 C CA . ARG A 1 156 ? 29.641 -24.193 4.246 1.00 39.31 156 ARG A CA 1
ATOM 1298 C C . ARG A 1 156 ? 29.211 -22.801 4.732 1.00 39.31 156 ARG A C 1
ATOM 1300 O O . ARG A 1 156 ? 29.188 -22.500 5.918 1.00 39.31 156 ARG A O 1
ATOM 1307 N N . VAL A 1 157 ? 28.689 -22.023 3.782 1.00 51.75 157 VAL A N 1
ATOM 1308 C CA . VAL A 1 157 ? 27.726 -20.942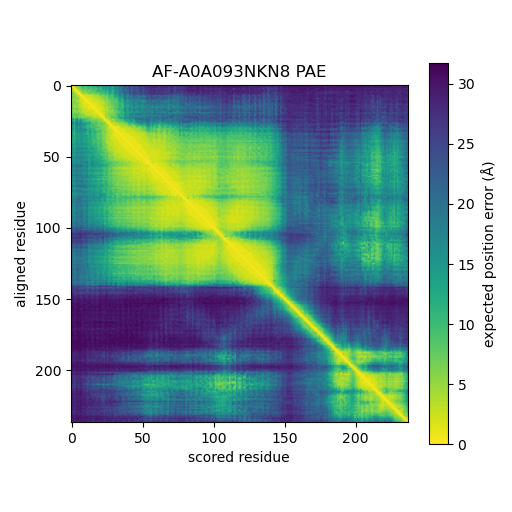 4.040 1.00 51.75 157 VAL A CA 1
ATOM 1309 C C . VAL A 1 157 ? 26.636 -21.482 4.981 1.00 51.75 157 VAL A C 1
ATOM 1311 O O . VAL A 1 157 ? 25.960 -22.449 4.610 1.00 51.75 157 VAL A O 1
ATOM 1314 N N . PRO A 1 158 ? 26.422 -20.917 6.183 1.00 42.09 158 PRO A N 1
ATOM 1315 C CA . PRO A 1 158 ? 25.208 -21.196 6.919 1.00 42.09 158 PRO A CA 1
ATOM 1316 C C . PRO A 1 158 ? 24.079 -20.508 6.159 1.00 42.09 158 PRO A C 1
ATOM 1318 O O . PRO A 1 158 ? 24.059 -19.285 6.013 1.00 42.09 158 PRO A O 1
ATOM 1321 N N . SER A 1 159 ? 23.149 -21.308 5.646 1.00 41.66 159 SER A N 1
ATOM 1322 C CA . SER A 1 159 ? 21.838 -20.859 5.192 1.00 41.66 159 SER A CA 1
ATOM 1323 C C . SER A 1 159 ? 21.300 -19.801 6.166 1.00 41.66 159 SER A C 1
ATOM 1325 O O . SER A 1 159 ? 21.321 -20.063 7.374 1.00 41.66 159 SER A O 1
ATOM 1327 N N . PRO A 1 160 ? 20.819 -18.630 5.704 1.00 46.78 160 PRO A N 1
ATOM 1328 C CA . PRO A 1 160 ? 20.226 -17.655 6.603 1.00 46.78 160 PRO A CA 1
ATOM 1329 C C . PRO A 1 160 ? 19.066 -18.335 7.322 1.00 46.78 160 PRO A C 1
ATOM 1331 O O . PRO A 1 160 ? 18.124 -18.829 6.697 1.00 46.78 160 PRO A O 1
ATOM 1334 N N . LEU A 1 161 ? 19.223 -18.422 8.639 1.00 39.66 161 LEU A N 1
ATOM 1335 C CA . LEU A 1 161 ? 18.285 -18.988 9.589 1.00 39.66 161 LEU A CA 1
ATOM 1336 C C . LEU A 1 161 ? 16.860 -18.593 9.198 1.00 39.66 161 LEU A C 1
ATOM 1338 O O . LEU A 1 161 ? 16.501 -17.416 9.156 1.00 39.66 161 LEU A O 1
ATOM 1342 N N . SER A 1 162 ? 16.053 -19.605 8.895 1.00 39.41 162 SER A N 1
ATOM 1343 C CA . SER A 1 162 ? 14.607 -19.487 8.807 1.00 39.41 162 SER A CA 1
ATOM 1344 C C . SER A 1 162 ? 14.088 -18.805 10.080 1.00 39.41 162 SER A C 1
ATOM 1346 O O . SER A 1 162 ? 14.363 -19.315 11.170 1.00 39.41 162 SER A O 1
ATOM 1348 N N . PRO A 1 163 ? 13.327 -17.700 9.993 1.00 45.81 163 PRO A N 1
ATOM 1349 C CA . PRO A 1 163 ? 12.681 -17.098 11.153 1.00 45.81 163 PRO A CA 1
ATOM 1350 C C . PRO A 1 163 ? 11.486 -17.969 11.563 1.00 45.81 163 PRO A C 1
ATOM 1352 O O . PRO A 1 163 ? 10.333 -17.678 11.262 1.00 45.81 163 PRO A O 1
ATOM 1355 N N . LEU A 1 164 ? 11.787 -19.090 12.209 1.00 41.44 164 LEU A N 1
ATOM 1356 C CA . LEU A 1 164 ? 10.844 -20.089 12.706 1.00 41.44 164 LEU A CA 1
ATOM 1357 C C . LEU A 1 164 ? 11.289 -20.522 14.109 1.00 41.44 164 LEU A C 1
ATOM 1359 O O . LEU A 1 164 ? 11.462 -21.702 14.378 1.00 41.44 164 LEU A O 1
ATOM 1363 N N . SER A 1 165 ? 11.547 -19.569 15.011 1.00 41.28 165 SER A N 1
ATOM 1364 C CA . SER A 1 165 ? 11.841 -19.914 16.414 1.00 41.28 165 SER A CA 1
ATOM 1365 C C . SER A 1 165 ? 11.660 -18.799 17.449 1.00 41.28 165 SER A C 1
ATOM 1367 O O . SER A 1 165 ? 12.202 -18.904 18.542 1.00 41.28 165 SER A O 1
ATOM 1369 N N . LEU A 1 166 ? 10.829 -17.779 17.200 1.00 39.06 166 LEU A N 1
ATOM 1370 C CA . LEU A 1 166 ? 10.309 -16.939 18.296 1.00 39.06 166 LEU A CA 1
ATOM 1371 C C . LEU A 1 166 ? 8.807 -17.167 18.516 1.00 39.06 166 LEU A C 1
ATOM 1373 O O . LEU A 1 166 ? 7.995 -16.249 18.585 1.00 39.06 166 LEU A O 1
ATOM 1377 N N . CYS A 1 167 ? 8.455 -18.446 18.641 1.00 38.00 167 CYS A N 1
ATOM 1378 C CA . CYS A 1 167 ? 7.190 -18.926 19.183 1.00 38.00 167 CYS A CA 1
ATOM 1379 C C . CYS A 1 167 ? 7.414 -19.443 20.610 1.00 38.00 167 CYS A C 1
ATOM 1381 O O . CYS A 1 167 ? 7.348 -20.641 20.837 1.00 38.00 167 CYS A O 1
ATOM 1383 N N . SER A 1 168 ? 7.683 -18.560 21.575 1.00 36.69 168 SER A N 1
ATOM 1384 C CA . SER A 1 168 ? 7.576 -18.903 23.005 1.00 36.69 168 SER A CA 1
ATOM 1385 C C . SER A 1 168 ? 7.700 -17.661 23.888 1.00 36.69 168 SER A C 1
ATOM 1387 O O . SER A 1 168 ? 8.703 -17.453 24.561 1.00 36.69 168 SER A O 1
ATOM 1389 N N . ALA A 1 169 ? 6.665 -16.823 23.874 1.00 33.41 169 ALA A N 1
ATOM 1390 C CA . ALA A 1 169 ? 6.349 -15.906 24.973 1.00 33.41 169 ALA A CA 1
ATOM 1391 C C . ALA A 1 169 ? 4.864 -15.502 24.900 1.00 33.41 169 ALA A C 1
ATOM 1393 O O . ALA A 1 169 ? 4.512 -14.326 24.863 1.00 33.41 169 ALA A O 1
ATOM 1394 N N . LEU A 1 170 ? 3.980 -16.501 24.818 1.00 34.44 170 LEU A N 1
ATOM 1395 C CA . LEU A 1 170 ? 2.554 -16.347 25.119 1.00 34.44 170 LEU A CA 1
ATOM 1396 C C . LEU A 1 170 ? 2.231 -17.178 26.363 1.00 34.44 170 LEU A C 1
ATOM 1398 O O . LEU A 1 170 ? 1.445 -18.118 26.328 1.00 34.44 170 LEU A O 1
ATOM 1402 N N . ALA A 1 171 ? 2.879 -16.821 27.464 1.00 37.75 171 ALA A N 1
ATOM 1403 C CA . ALA A 1 171 ? 2.385 -17.082 28.805 1.00 37.75 171 ALA A CA 1
ATOM 1404 C C . ALA A 1 171 ? 2.122 -15.714 29.455 1.00 37.75 171 ALA A C 1
ATOM 1406 O O . ALA A 1 171 ? 2.797 -14.748 29.112 1.00 37.75 171 ALA A O 1
ATOM 1407 N N . GLN A 1 172 ? 1.121 -15.649 30.339 1.00 29.45 172 GLN A N 1
ATOM 1408 C CA . GLN A 1 172 ? 0.555 -14.457 30.996 1.00 29.45 172 GLN A CA 1
ATOM 1409 C C . GLN A 1 172 ? -0.332 -13.564 30.098 1.00 29.45 172 GLN A C 1
ATOM 1411 O O . GLN A 1 172 ? 0.141 -12.854 29.224 1.00 29.45 172 GLN A O 1
ATOM 1416 N N . PHE A 1 173 ? -1.652 -13.451 30.255 1.00 32.81 173 PHE A N 1
ATOM 1417 C CA . PHE A 1 173 ? -2.609 -13.949 31.239 1.00 32.81 173 PHE A CA 1
ATOM 1418 C C . PHE A 1 173 ? -3.983 -14.008 30.553 1.00 32.81 173 PHE A C 1
ATOM 1420 O O . PHE A 1 173 ? -4.390 -13.060 29.875 1.00 32.81 173 PHE A O 1
ATOM 1427 N N . TYR A 1 174 ? -4.714 -15.099 30.770 1.00 27.80 174 TYR A N 1
ATOM 1428 C CA . TYR A 1 174 ? -6.163 -15.112 30.617 1.00 27.80 174 TYR A CA 1
ATOM 1429 C C . TYR A 1 174 ? -6.781 -14.377 31.809 1.00 27.80 174 TYR A C 1
ATOM 1431 O O . TYR A 1 174 ? -6.449 -14.658 32.956 1.00 27.80 174 TYR A O 1
ATOM 1439 N N . SER A 1 175 ? -7.724 -13.480 31.543 1.00 31.16 175 SER A N 1
ATOM 1440 C CA . SER A 1 175 ? -8.800 -13.197 32.489 1.00 31.16 175 SER A CA 1
ATOM 1441 C C . SER A 1 175 ? -10.098 -13.315 31.707 1.00 31.16 175 SER A C 1
ATOM 1443 O O . SER A 1 175 ? -10.397 -12.499 30.833 1.00 31.16 175 SER A O 1
ATOM 1445 N N . ALA A 1 176 ? -10.806 -14.415 31.950 1.00 36.19 176 ALA A N 1
ATOM 1446 C CA . ALA A 1 176 ? -12.198 -14.564 31.582 1.00 36.19 176 ALA A CA 1
ATOM 1447 C C . ALA A 1 176 ? -13.011 -13.945 32.718 1.00 36.19 176 ALA A C 1
ATOM 1449 O O . ALA A 1 176 ? -13.154 -14.540 33.782 1.00 36.19 176 ALA A O 1
ATOM 1450 N N . SER A 1 177 ? -13.515 -12.737 32.512 1.00 31.38 177 SER A N 1
ATOM 1451 C CA . SER A 1 177 ? -14.511 -12.156 33.403 1.00 31.38 177 SER A CA 1
ATOM 1452 C C . SER A 1 177 ? -15.599 -11.500 32.562 1.00 31.38 177 SER A C 1
ATOM 1454 O O . SER A 1 177 ? -15.356 -10.622 31.732 1.00 31.38 177 SER A O 1
ATOM 1456 N N . GLY A 1 178 ? -16.801 -12.056 32.716 1.00 31.52 178 GLY A N 1
ATOM 1457 C CA . GLY A 1 178 ? -18.030 -11.580 32.105 1.00 31.52 178 GLY A CA 1
ATOM 1458 C C . GLY A 1 178 ? -18.446 -10.208 32.631 1.00 31.52 178 GLY A C 1
ATOM 1459 O O . GLY A 1 178 ? -17.914 -9.703 33.617 1.00 31.52 178 GLY A O 1
ATOM 1460 N N . MET A 1 179 ? -19.404 -9.611 31.921 1.00 30.78 179 MET A N 1
ATOM 1461 C CA . MET A 1 179 ? -20.020 -8.321 32.241 1.00 30.78 179 MET A CA 1
ATOM 1462 C C . MET A 1 179 ? -20.446 -8.212 33.711 1.00 30.78 179 MET A C 1
ATOM 1464 O O . MET A 1 179 ? -21.003 -9.159 34.264 1.00 30.78 179 MET A O 1
ATOM 1468 N N . PRO A 1 180 ? -20.375 -6.989 34.258 1.00 36.22 180 PRO A N 1
ATOM 1469 C CA . PRO A 1 180 ? -21.617 -6.410 34.742 1.00 36.22 180 PRO A CA 1
ATOM 1470 C C . PRO A 1 180 ? -21.880 -4.991 34.230 1.00 36.22 180 PRO A C 1
ATOM 1472 O O . PRO A 1 180 ? -21.044 -4.288 33.665 1.00 36.22 180 PRO A O 1
ATOM 1475 N N . THR A 1 181 ? -23.147 -4.651 34.386 1.00 38.69 181 THR A N 1
ATOM 1476 C CA . THR A 1 181 ? -23.914 -3.520 33.883 1.00 38.69 181 THR A CA 1
ATOM 1477 C C . THR A 1 181 ? -23.470 -2.142 34.368 1.00 38.69 181 THR A C 1
ATOM 1479 O O . THR A 1 181 ? -22.950 -1.972 35.463 1.00 38.69 181 THR A O 1
ATOM 1482 N N . LYS A 1 182 ? -23.791 -1.154 33.520 1.00 42.72 182 LYS A N 1
ATOM 1483 C CA . LYS A 1 182 ? -23.966 0.286 33.770 1.00 42.72 182 LYS A CA 1
ATOM 1484 C C . LYS A 1 182 ? -23.929 0.719 35.250 1.00 42.72 182 LYS A C 1
ATOM 1486 O O . LYS A 1 182 ? -24.973 0.837 35.879 1.00 42.72 182 LYS A O 1
ATOM 1491 N N . HIS A 1 183 ? -22.754 1.110 35.731 1.00 40.50 183 HIS A N 1
ATOM 1492 C CA . HIS A 1 183 ? -22.602 2.279 36.598 1.00 40.50 183 HIS A CA 1
ATOM 1493 C C . HIS A 1 183 ? -21.156 2.777 36.503 1.00 40.50 183 HIS A C 1
ATOM 1495 O O . HIS A 1 183 ? -20.217 1.984 36.519 1.00 40.50 183 HIS A O 1
ATOM 1501 N N . LEU A 1 184 ? -20.978 4.082 36.307 1.00 45.25 184 LEU A N 1
ATOM 1502 C CA . LEU A 1 184 ? -19.675 4.706 36.095 1.00 45.25 184 LEU A CA 1
ATOM 1503 C C . LEU A 1 184 ? -19.000 4.914 37.460 1.00 45.25 184 LEU A C 1
ATOM 1505 O O . LEU A 1 184 ? -19.348 5.851 38.171 1.00 45.25 184 LEU A O 1
ATOM 1509 N N . SER A 1 185 ? -18.069 4.040 37.839 1.00 43.00 185 SER A N 1
ATOM 1510 C CA . SER A 1 185 ? -17.130 4.290 38.938 1.00 43.00 185 SER A CA 1
ATOM 1511 C C . SER A 1 185 ? -15.812 4.835 38.373 1.00 43.00 185 SER A C 1
ATOM 1513 O O . SER A 1 185 ? -15.315 4.348 37.355 1.00 43.00 185 SER A O 1
ATOM 1515 N N . ASP A 1 186 ? -15.235 5.853 39.022 1.00 52.66 186 ASP A N 1
ATOM 1516 C CA . ASP A 1 186 ? -14.020 6.566 38.572 1.00 52.66 186 ASP A CA 1
ATOM 1517 C C . ASP A 1 186 ? -12.754 5.684 38.484 1.00 52.66 186 ASP A C 1
ATOM 1519 O O . ASP A 1 186 ? -11.709 6.125 38.008 1.00 52.66 186 ASP A O 1
ATOM 1523 N N . SER A 1 187 ? -12.842 4.417 38.891 1.00 54.50 187 SER A N 1
ATOM 1524 C CA . SER A 1 187 ? -11.750 3.446 38.876 1.00 54.50 187 SER A CA 1
ATOM 1525 C C . SER A 1 187 ? -11.780 2.478 37.690 1.00 54.50 187 SER A C 1
ATOM 1527 O O . SER A 1 187 ? -10.913 1.612 37.622 1.00 54.50 187 SER A O 1
ATOM 1529 N N . VAL A 1 188 ? -12.719 2.598 36.739 1.00 62.00 188 VAL A N 1
ATOM 1530 C CA . VAL A 1 188 ? -12.886 1.636 35.631 1.00 62.00 188 VAL A CA 1
ATOM 1531 C C . VAL A 1 188 ? -12.721 2.301 34.258 1.00 62.00 188 VAL A C 1
ATOM 1533 O O . VAL A 1 188 ? -13.292 3.348 33.964 1.00 62.00 188 VAL A O 1
ATOM 1536 N N . CYS A 1 189 ? -11.943 1.680 33.366 1.00 64.12 189 CYS A N 1
ATOM 1537 C CA . CYS A 1 189 ? -11.714 2.198 32.019 1.00 64.12 189 CYS A CA 1
ATOM 1538 C C . CYS A 1 189 ? -12.989 2.146 31.167 1.00 64.12 189 CYS A C 1
ATOM 1540 O O . CYS A 1 189 ? -13.508 1.071 30.869 1.00 64.12 189 CYS A O 1
ATOM 1542 N N . ALA A 1 190 ? -13.416 3.296 30.646 1.00 62.44 190 ALA A N 1
ATOM 1543 C CA . ALA A 1 190 ? -14.681 3.415 29.922 1.00 62.44 190 ALA A CA 1
ATOM 1544 C C . ALA A 1 190 ? -14.717 2.660 28.572 1.00 62.44 190 ALA A C 1
ATOM 1546 O O . ALA A 1 190 ? -15.779 2.301 28.079 1.00 62.44 190 ALA A O 1
ATOM 1547 N N . VAL A 1 191 ? -13.566 2.361 27.961 1.00 61.41 191 VAL A N 1
ATOM 1548 C CA . VAL A 1 191 ? -13.531 1.581 26.708 1.00 61.41 191 VAL A CA 1
ATOM 1549 C C . VAL A 1 191 ? -13.582 0.080 26.971 1.00 61.41 191 VAL A C 1
ATOM 1551 O O . VAL A 1 191 ? -14.064 -0.647 26.112 1.00 61.41 191 VAL A O 1
ATOM 1554 N N . CYS A 1 192 ? -13.091 -0.403 28.115 1.00 63.56 192 CYS A N 1
ATOM 1555 C CA . CYS A 1 192 ? -12.923 -1.837 28.332 1.00 63.56 192 CYS A CA 1
ATOM 1556 C C . CYS A 1 192 ? -13.475 -2.426 29.627 1.00 63.56 192 CYS A C 1
ATOM 1558 O O . CYS A 1 192 ? -13.318 -3.628 29.822 1.00 63.56 192 CYS A O 1
ATOM 1560 N N . GLY A 1 193 ? -14.039 -1.614 30.516 1.00 57.38 193 GLY A N 1
ATOM 1561 C CA . GLY A 1 193 ? -14.661 -2.082 31.753 1.00 57.38 193 GLY A CA 1
ATOM 1562 C C . GLY A 1 193 ? -13.699 -2.672 32.793 1.00 57.38 193 GLY A C 1
ATOM 1563 O O . GLY A 1 193 ? -14.161 -3.323 33.717 1.00 57.38 193 GLY A O 1
ATOM 1564 N N . LEU A 1 194 ? -12.380 -2.466 32.665 1.00 63.56 194 LEU A N 1
ATOM 1565 C CA . LEU A 1 194 ? -11.371 -3.004 33.596 1.00 63.56 194 LEU A CA 1
ATOM 1566 C C . LEU A 1 194 ? -10.848 -1.920 34.547 1.00 63.56 194 LEU A C 1
ATOM 1568 O O . LEU A 1 194 ? -10.749 -0.768 34.106 1.00 63.56 194 LEU A O 1
ATOM 1572 N N . PRO A 1 195 ? -10.476 -2.273 35.793 1.00 59.44 195 PRO A N 1
ATOM 1573 C CA . PRO A 1 195 ? -9.953 -1.320 36.760 1.00 59.44 195 PRO A CA 1
ATOM 1574 C C . PRO A 1 195 ? -8.652 -0.670 36.268 1.00 59.44 195 PRO A C 1
ATOM 1576 O O . PRO A 1 195 ? -7.796 -1.334 35.683 1.00 59.44 195 PRO A O 1
ATOM 1579 N N . LEU A 1 196 ? -8.533 0.641 36.469 1.00 63.75 196 LEU A N 1
ATOM 1580 C CA . LEU A 1 196 ? -7.368 1.447 36.111 1.00 63.75 196 LEU A CA 1
ATOM 1581 C C . LEU A 1 196 ? -6.266 1.230 37.151 1.00 63.75 196 LEU A C 1
ATOM 1583 O O . LEU A 1 196 ? -6.449 1.546 38.324 1.00 63.75 196 LEU A O 1
ATOM 1587 N N . ASN A 1 197 ? -5.107 0.735 36.724 1.00 49.84 197 ASN A N 1
ATOM 1588 C CA . ASN A 1 197 ? -3.927 0.694 37.580 1.00 49.84 197 ASN A CA 1
ATOM 1589 C C . ASN A 1 197 ? -3.156 2.013 37.403 1.00 49.84 197 ASN A C 1
ATOM 1591 O O . ASN A 1 197 ? -2.428 2.154 36.429 1.00 49.84 197 ASN A O 1
ATOM 1595 N N . VAL A 1 198 ? -3.427 2.965 38.305 1.00 53.62 198 VAL A N 1
ATOM 1596 C CA . VAL A 1 198 ? -2.668 4.182 38.680 1.00 53.62 198 VAL A CA 1
ATOM 1597 C C . VAL A 1 198 ? -2.178 5.116 37.538 1.00 53.62 198 VAL A C 1
ATOM 1599 O O . VAL A 1 198 ? -1.455 4.709 36.640 1.00 53.62 198 VAL A O 1
ATOM 1602 N N . LEU A 1 199 ? -2.521 6.414 37.663 1.00 48.56 199 LEU A N 1
ATOM 1603 C CA . LEU A 1 199 ? -2.054 7.631 36.940 1.00 48.56 199 LEU A CA 1
ATOM 1604 C C . LEU A 1 199 ? -2.841 8.202 35.741 1.00 48.56 199 LEU A C 1
ATOM 1606 O O . LEU A 1 199 ? -2.509 9.308 35.321 1.00 48.56 199 LEU A O 1
ATOM 1610 N N . LEU A 1 200 ? -3.899 7.575 35.214 1.00 50.41 200 LEU A N 1
ATOM 1611 C CA . LEU A 1 200 ? -4.634 8.141 34.063 1.00 50.41 200 LEU A CA 1
ATOM 1612 C C . LEU A 1 200 ? -6.125 8.379 34.340 1.00 50.41 200 LEU A C 1
ATOM 1614 O O . LEU A 1 200 ? -6.823 7.452 34.758 1.00 50.41 200 LEU A O 1
ATOM 1618 N N . PRO A 1 201 ? -6.664 9.578 34.035 1.00 54.84 201 PRO A N 1
ATOM 1619 C CA . PRO A 1 201 ? -8.087 9.834 34.155 1.00 54.84 201 PRO A CA 1
ATOM 1620 C C . PRO A 1 201 ? -8.831 9.055 33.055 1.00 54.84 201 PRO A C 1
ATOM 1622 O O . PRO A 1 201 ? -8.790 9.395 31.873 1.00 54.84 201 PRO A O 1
ATOM 1625 N N . ARG A 1 202 ? -9.550 8.002 33.462 1.00 60.50 202 ARG A N 1
ATOM 1626 C CA . ARG A 1 202 ? -10.682 7.366 32.749 1.00 60.50 202 ARG A CA 1
ATOM 1627 C C . ARG A 1 202 ? -10.395 6.379 31.599 1.00 60.50 202 ARG A C 1
ATOM 1629 O O . ARG A 1 202 ? -11.318 5.654 31.209 1.00 60.50 202 ARG A O 1
ATOM 1636 N N . PHE A 1 203 ? -9.166 6.247 31.080 1.00 65.00 203 PHE A N 1
ATOM 1637 C CA . PHE A 1 203 ? -8.860 5.298 29.985 1.00 65.00 203 PHE A CA 1
ATOM 1638 C C . PHE A 1 203 ? -7.503 4.584 30.096 1.00 65.00 203 PHE A C 1
ATOM 1640 O O . PHE A 1 203 ? -6.502 5.186 30.455 1.00 65.00 203 PHE A O 1
ATOM 1647 N N . HIS A 1 204 ? -7.445 3.320 29.655 1.00 71.50 204 HIS A N 1
ATOM 1648 C CA . HIS A 1 204 ? -6.182 2.656 29.314 1.00 71.50 204 HIS A CA 1
ATOM 1649 C C . HIS A 1 204 ? -5.630 3.194 27.985 1.00 71.50 204 HIS A C 1
ATOM 1651 O O . HIS A 1 204 ? -6.374 3.279 27.000 1.00 71.50 204 HIS A O 1
ATOM 1657 N N . GLU A 1 205 ? -4.317 3.431 27.918 1.00 69.88 205 GLU A N 1
ATOM 1658 C CA . GLU A 1 205 ? -3.601 3.934 26.731 1.00 69.88 205 GLU A CA 1
ATOM 1659 C C . GLU A 1 205 ? -3.936 3.154 25.450 1.00 69.88 205 GLU A C 1
ATOM 1661 O O . GLU A 1 205 ? -4.367 3.722 24.443 1.00 69.88 205 GLU A O 1
ATOM 1666 N N .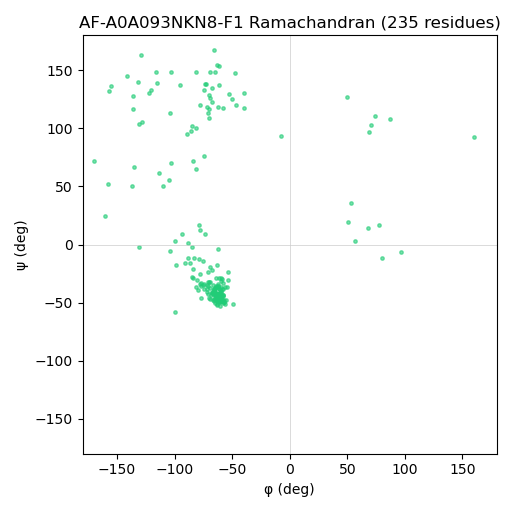 PHE A 1 206 ? -3.834 1.824 25.501 1.00 69.44 206 PHE A N 1
ATOM 1667 C CA . PHE A 1 206 ? -4.128 0.965 24.350 1.00 69.44 206 PHE A CA 1
ATOM 1668 C C . PHE A 1 206 ? -5.593 1.019 23.906 1.00 69.44 206 PHE A C 1
ATOM 1670 O O . PHE A 1 206 ? -5.899 0.803 22.733 1.00 69.44 206 PHE A O 1
ATOM 1677 N N . CYS A 1 207 ? -6.513 1.291 24.831 1.00 65.69 207 CYS A N 1
ATOM 1678 C CA . CYS A 1 207 ? -7.937 1.310 24.531 1.00 65.69 207 CYS A CA 1
ATOM 1679 C C . CYS A 1 207 ? -8.339 2.590 23.797 1.00 65.69 207 CYS A C 1
ATOM 1681 O O . CYS A 1 207 ? -9.039 2.516 22.787 1.00 65.69 207 CYS A O 1
ATOM 1683 N N . ILE A 1 208 ? -7.872 3.748 24.272 1.00 69.50 208 ILE A N 1
ATOM 1684 C CA . ILE A 1 208 ? -8.191 5.036 23.647 1.00 69.50 208 ILE A CA 1
ATOM 1685 C C . ILE A 1 208 ? -7.473 5.204 22.304 1.00 69.50 208 ILE A C 1
ATOM 1687 O O . ILE A 1 208 ? -8.093 5.648 21.338 1.00 69.50 208 ILE A O 1
ATOM 1691 N N . ARG A 1 209 ? -6.218 4.743 22.181 1.00 72.06 209 ARG A N 1
ATOM 1692 C CA . ARG A 1 209 ? -5.503 4.729 20.892 1.00 72.06 209 ARG A CA 1
ATOM 1693 C C . ARG A 1 209 ? -6.207 3.842 19.869 1.00 72.06 209 ARG A C 1
ATOM 1695 O O . ARG A 1 209 ? -6.466 4.286 18.753 1.00 72.06 209 ARG A O 1
ATOM 1702 N N . GLY A 1 210 ? -6.593 2.627 20.261 1.00 65.81 210 GLY A N 1
ATOM 1703 C CA . GLY A 1 210 ? -7.389 1.744 19.411 1.00 65.81 210 GLY A CA 1
ATOM 1704 C C . GLY A 1 210 ? -8.721 2.372 18.992 1.00 65.81 210 GLY A C 1
ATOM 1705 O O . GLY A 1 210 ? -9.111 2.279 17.829 1.00 65.81 210 GLY A O 1
ATOM 1706 N N . TRP A 1 211 ? -9.421 3.028 19.923 1.00 70.25 211 TRP A N 1
ATOM 1707 C CA . TRP A 1 211 ? -10.710 3.670 19.655 1.00 70.25 211 TRP A CA 1
ATOM 1708 C C . TRP A 1 211 ? -10.585 4.790 18.620 1.00 70.25 211 TRP A C 1
ATOM 1710 O O . TRP A 1 211 ? -11.348 4.823 17.654 1.00 70.25 211 TRP A O 1
ATOM 1720 N N . CYS A 1 212 ? -9.580 5.656 18.766 1.00 67.44 212 CYS A N 1
ATOM 1721 C CA . CYS A 1 212 ? -9.304 6.730 17.814 1.00 67.44 212 CYS A CA 1
ATOM 1722 C C . CYS A 1 212 ? -8.948 6.196 16.415 1.00 67.44 212 CYS A C 1
ATOM 1724 O O . CYS A 1 212 ? -9.360 6.791 15.416 1.00 67.44 212 CYS A O 1
ATOM 1726 N N . ILE A 1 213 ? -8.238 5.062 16.331 1.00 71.12 213 ILE A N 1
ATOM 1727 C CA . ILE A 1 213 ? -7.914 4.397 15.057 1.00 71.12 213 ILE A CA 1
ATOM 1728 C C . ILE A 1 213 ? -9.182 3.875 14.373 1.00 71.12 213 ILE A C 1
ATOM 1730 O O . ILE A 1 213 ? -9.397 4.139 13.191 1.00 71.12 213 ILE A O 1
ATOM 1734 N N . VAL A 1 214 ? -10.044 3.168 15.110 1.00 64.25 214 VAL A N 1
ATOM 1735 C CA . VAL A 1 214 ? -11.271 2.571 14.554 1.00 64.25 214 VAL A CA 1
ATOM 1736 C C . VAL A 1 214 ? -12.310 3.642 14.203 1.00 64.25 214 VAL A C 1
ATOM 1738 O O . VAL A 1 214 ? -12.929 3.590 13.142 1.00 64.25 214 VAL A O 1
ATOM 1741 N N . GLY A 1 215 ? -12.496 4.637 15.071 1.00 59.94 215 GLY A N 1
ATOM 1742 C CA . GLY A 1 215 ? -13.516 5.673 14.909 1.00 59.94 215 GLY A CA 1
ATOM 1743 C C . GLY A 1 215 ? -13.157 6.785 13.921 1.00 59.94 215 GLY A C 1
ATOM 1744 O O . GLY A 1 215 ? -14.034 7.578 13.576 1.00 59.94 215 GLY A O 1
ATOM 1745 N N . LYS A 1 216 ? -11.888 6.884 13.487 1.00 57.38 216 LYS A N 1
ATOM 1746 C CA . LYS A 1 216 ? -11.337 8.007 12.692 1.00 57.38 216 LYS A CA 1
ATOM 1747 C C . LYS A 1 216 ? -11.632 9.398 13.283 1.00 57.38 216 LYS A C 1
ATOM 1749 O O . LYS A 1 216 ? -11.574 10.404 12.578 1.00 57.38 216 LYS A O 1
ATOM 1754 N N . LYS A 1 217 ? -11.968 9.464 14.571 1.00 60.75 217 LYS A N 1
ATOM 1755 C CA . LYS A 1 217 ? -12.271 10.678 15.330 1.00 60.75 217 LYS A CA 1
ATOM 1756 C C . LYS A 1 217 ? -11.571 10.567 16.673 1.00 60.75 217 LYS A C 1
ATOM 1758 O O . LYS A 1 217 ? -11.736 9.570 17.373 1.00 60.75 217 LYS A O 1
ATOM 1763 N N . GLN A 1 218 ? -10.795 11.587 17.026 1.00 59.97 218 GLN A N 1
ATOM 1764 C CA . GLN A 1 218 ? -10.163 11.686 18.339 1.00 59.97 218 GLN A CA 1
ATOM 1765 C C . GLN A 1 218 ? -11.174 12.223 19.349 1.00 59.97 218 GLN A C 1
ATOM 1767 O O . GLN A 1 218 ? -11.056 13.350 19.813 1.00 59.97 218 GLN A O 1
ATOM 1772 N N . THR A 1 219 ? -12.232 11.460 19.610 1.00 63.22 219 THR A N 1
ATOM 1773 C CA . THR A 1 219 ? -13.325 11.881 20.491 1.00 63.22 219 THR A CA 1
ATOM 1774 C C . THR A 1 219 ? -13.668 10.797 21.494 1.00 63.22 219 THR A C 1
ATOM 1776 O O . THR A 1 219 ? -13.738 9.613 21.150 1.00 63.22 219 THR A O 1
ATOM 1779 N N . CYS A 1 220 ? -13.939 11.229 22.718 1.00 58.91 220 CYS A N 1
ATOM 1780 C CA . CYS A 1 220 ? -14.421 10.420 23.825 1.00 58.91 220 CYS A CA 1
ATOM 1781 C C . CYS A 1 220 ? -15.681 9.626 23.417 1.00 58.91 220 CYS A C 1
ATOM 1783 O O . CYS A 1 220 ? -16.632 10.232 22.920 1.00 58.91 220 CYS A O 1
ATOM 1785 N N . PRO A 1 221 ? -15.737 8.297 23.644 1.00 62.25 221 PRO A N 1
ATOM 1786 C CA . PRO A 1 221 ? -16.900 7.477 23.285 1.00 62.25 221 PRO A CA 1
ATOM 1787 C C . PRO A 1 221 ? -18.205 7.929 23.957 1.00 62.25 221 PRO A C 1
ATOM 1789 O O . PRO A 1 221 ? -19.281 7.739 23.399 1.00 62.25 221 PRO A O 1
ATOM 1792 N N . TYR A 1 222 ? -18.093 8.510 25.154 1.00 55.66 222 TYR A N 1
ATOM 1793 C CA . TYR A 1 222 ? -19.217 8.866 26.020 1.00 55.66 222 TYR A CA 1
ATOM 1794 C C . TYR A 1 222 ? -19.564 10.350 25.912 1.00 55.66 222 TYR A C 1
ATOM 1796 O O . TYR A 1 222 ? -20.671 10.717 25.539 1.00 55.66 222 TYR A O 1
ATOM 1804 N N . CYS A 1 223 ? -18.581 11.198 26.197 1.00 51.03 223 CYS A N 1
ATOM 1805 C CA . CYS A 1 223 ? -18.719 12.643 26.272 1.00 51.03 223 CYS A CA 1
ATOM 1806 C C . CYS A 1 223 ? -18.624 13.355 24.916 1.00 51.03 223 CYS A C 1
ATOM 1808 O O . CYS A 1 223 ? -18.943 14.534 24.825 1.00 51.03 223 CYS A O 1
ATOM 1810 N N . LYS A 1 224 ? -18.192 12.654 23.855 1.00 58.38 224 LYS A N 1
ATOM 1811 C CA . LYS A 1 224 ? -17.960 13.193 22.499 1.00 58.38 224 LYS A CA 1
ATOM 1812 C C . LYS A 1 224 ? -16.975 14.372 22.420 1.00 58.38 224 LYS A C 1
ATOM 1814 O O . LYS A 1 224 ? -16.721 14.862 21.324 1.00 58.38 224 LYS A O 1
ATOM 1819 N N . GLU A 1 225 ? -16.373 14.768 23.538 1.00 64.19 225 GLU A N 1
ATOM 1820 C CA . GLU A 1 225 ? -15.312 15.766 23.610 1.00 64.19 225 GLU A CA 1
ATOM 1821 C C . GLU A 1 225 ? -14.048 15.279 22.893 1.00 64.19 225 GLU A C 1
ATOM 1823 O O . GLU A 1 225 ? -13.774 14.072 22.832 1.00 64.19 225 GLU A O 1
ATOM 1828 N N . LYS A 1 226 ? -13.288 16.217 22.320 1.00 61.88 226 LYS A N 1
ATOM 1829 C CA . LYS A 1 226 ? -12.042 15.924 21.615 1.00 61.88 226 LYS A CA 1
ATOM 1830 C C . LYS A 1 226 ? -10.966 15.490 22.614 1.00 61.88 226 LYS A C 1
ATOM 1832 O O . LYS A 1 226 ? -10.707 16.173 23.594 1.00 61.88 226 LYS A O 1
ATOM 1837 N N . VAL A 1 227 ? -10.334 14.354 22.346 1.00 66.00 227 VAL A N 1
ATOM 1838 C CA . VAL A 1 227 ? -9.286 13.773 23.188 1.00 66.00 227 VAL A CA 1
ATOM 1839 C C . VAL A 1 227 ? -7.935 14.014 22.525 1.00 66.00 227 VAL A C 1
ATOM 1841 O O . VAL A 1 227 ? -7.660 13.426 21.482 1.00 66.00 227 VAL A O 1
ATOM 1844 N N . ASP A 1 228 ? -7.076 14.835 23.131 1.00 66.56 228 ASP A N 1
ATOM 1845 C CA . ASP A 1 228 ? -5.705 15.038 22.648 1.00 66.56 228 ASP A CA 1
ATOM 1846 C C . ASP A 1 228 ? -4.759 13.964 23.202 1.00 66.56 228 ASP A C 1
ATOM 1848 O O . ASP A 1 228 ? -4.218 14.067 24.306 1.00 66.56 228 ASP A O 1
ATOM 1852 N N . LEU A 1 229 ? -4.510 12.933 22.389 1.00 67.12 229 LEU A N 1
ATOM 1853 C CA . LEU A 1 229 ? -3.645 11.802 22.748 1.00 67.12 229 LEU A CA 1
ATOM 1854 C C . LEU A 1 229 ? -2.212 12.227 23.115 1.00 67.12 229 LEU A C 1
ATOM 1856 O O . LEU A 1 229 ? -1.609 11.606 23.982 1.00 67.12 229 LEU A O 1
ATOM 1860 N N . LYS A 1 230 ? -1.677 13.285 22.488 1.00 64.44 230 LYS A N 1
ATOM 1861 C CA . LYS A 1 230 ? -0.324 13.805 22.773 1.00 64.44 230 LYS A CA 1
ATOM 1862 C C . LYS A 1 230 ? -0.208 14.457 24.152 1.00 64.44 230 LYS A C 1
ATOM 1864 O O . LYS A 1 230 ? 0.855 14.414 24.751 1.00 64.44 230 LYS A O 1
ATOM 1869 N N . ARG A 1 231 ? -1.292 15.072 24.637 1.00 63.78 231 ARG A N 1
ATOM 1870 C CA . ARG A 1 231 ? -1.335 15.719 25.955 1.00 63.78 231 ARG A CA 1
ATOM 1871 C C . ARG A 1 231 ? -1.562 14.699 27.070 1.00 63.78 231 ARG A C 1
ATOM 1873 O O . ARG A 1 231 ? -1.102 14.905 28.183 1.00 63.78 231 ARG A O 1
ATOM 1880 N N . MET A 1 232 ? -2.281 13.616 26.766 1.00 60.56 232 MET A N 1
ATOM 1881 C CA . MET A 1 232 ? -2.601 12.561 27.731 1.00 60.56 232 MET A CA 1
ATOM 1882 C C . MET A 1 232 ? -1.512 11.495 27.872 1.00 60.56 232 MET A C 1
ATOM 1884 O O . MET A 1 232 ? -1.408 10.885 28.930 1.00 60.56 232 MET A O 1
ATOM 1888 N N . PHE A 1 233 ? -0.724 11.249 26.824 1.00 65.00 233 PHE A N 1
ATOM 1889 C CA . PHE A 1 233 ? 0.312 10.220 26.822 1.00 65.00 233 PHE A CA 1
ATOM 1890 C C . PHE A 1 233 ? 1.615 10.817 26.301 1.00 65.00 233 PHE A C 1
ATOM 1892 O O . PHE A 1 233 ? 1.775 11.005 25.092 1.00 65.00 233 PHE A O 1
ATOM 1899 N N . SER A 1 234 ? 2.549 11.088 27.209 1.00 53.34 234 SER A N 1
ATOM 1900 C CA . SER A 1 234 ? 3.938 11.367 26.854 1.00 53.34 234 SER A CA 1
ATOM 1901 C C . SER A 1 234 ? 4.502 10.121 26.180 1.00 53.34 234 SER A C 1
ATOM 1903 O O . SER A 1 234 ? 4.505 9.043 26.773 1.00 53.34 234 SER A O 1
ATOM 1905 N N . ASN A 1 235 ? 4.919 10.234 24.921 1.00 47.03 235 ASN A N 1
ATOM 1906 C CA . ASN A 1 235 ? 5.571 9.123 24.242 1.00 47.03 235 ASN A CA 1
ATOM 1907 C C . ASN A 1 235 ? 6.953 8.922 24.893 1.00 47.03 235 ASN A C 1
ATOM 1909 O O . ASN A 1 235 ? 7.707 9.890 24.952 1.00 47.03 235 ASN A O 1
ATOM 1913 N N . PRO A 1 236 ? 7.313 7.721 25.377 1.00 47.75 236 PRO A N 1
ATOM 1914 C CA . PRO A 1 236 ? 8.663 7.452 25.879 1.00 47.75 236 PRO A CA 1
ATOM 1915 C C . PRO A 1 236 ? 9.692 7.233 24.748 1.00 47.75 236 PRO A C 1
ATOM 1917 O O . PRO A 1 236 ? 10.792 6.757 25.013 1.00 47.75 236 PRO A O 1
ATOM 1920 N N . TYR A 1 237 ? 9.322 7.554 23.500 1.00 44.31 237 TYR A N 1
ATOM 1921 C CA . TYR A 1 237 ? 10.140 7.468 22.288 1.00 44.31 237 TYR A CA 1
ATOM 1922 C C . TYR A 1 237 ? 10.026 8.757 21.477 1.00 44.31 237 TYR A C 1
ATOM 1924 O O . TYR A 1 237 ? 8.872 9.214 21.273 1.00 44.31 237 TYR A O 1
#

Mean predicted aligned error: 17.2 Å